Protein AF-A0A174B6P4-F1 (afdb_monomer_lite)

pLDDT: mean 84.73, std 11.69, range [38.69, 96.75]

Sequence (320 aa):
MFNLYSAAKAIVDFQKEYELLFSEYSSLNEDFAKQELENILTLVNVWRYVLDNQPKGCAIAYDSKQKYRKGTNYFCDTLSKAVTAVNGTLLKGNKHAYIIVDYNMEEDNTLENEYTRIVMTIRDVFKNSILPSSDRWYLETQSLELAYVPVFSGVLSPAVYSIPFYKLLDTEESRIAKPMYPCEIEPVLIEKMNATNSLKLWIESMKKLGEMKLYIQRYQQIVQTSIDEKCLCSMTAYTEMLIDQINTLWNDFILVEDLVSELIENANEQNSELLNVVKLFFNCYEELETVISTQNDPSELIQIIETVSIIMFLLLPSVS

Foldseek 3Di:
DDDLVVVLVVLVVVVVVCCVPPVVPDPDDPCPSVVVSVVSVVVNVVVVCCVVPPDPPDPVVVVVVVVVVVLLVVVVVLVVVLLVQQVFDWDDDPQATETEHEDDPPPPDDPLNSQLVSLVSSLVSLVQLQDPPGSVCSNQVDSYWYKYWYDYLNATAPWIWTDGVCLNHPDDSVCSVVDTDTDDDDPSVVCVNPVDVLSVLLSLLLVLLVVLLVLLVVLLVVLPDDDDPVCVVVLQVSLVVSLVSNVVSLVSNCVCLVVLVVLLVVDDPVLVVLSVLLNVVNPCSVVVNVCSNVSHRCVVVSVSSVSNSVSSSNCSSSSD

Secondary structure (DSSP, 8-state):
---HHHHHHHHHHHHHHHHHHHGGG--S-TTHHHHHHHHHHHHHHHHHHHHHSPPTT--HHHHHHHHHHHHHHHHHHHHHHHHHHTT-EEEE-SSEEEEEEE----TT--HHHHHHHHHHHHHHHTGGGTSTTSTTHHHHT-SPEEEEEEEETTEEPS--EEE-HHHHHTS-GGGTTTT--B-PPPHHHHHHHT-SHHHHHHHHHHHHHHHHHHHHHHHHHHHTSPPPGGGHHHHHHHHHHHHHHHHHHHHHHGGGHHHHHHHHHH--HHHHHHHHHHHHHTT-HHHHHHHHHTT---HHHHHHHHHHHHHHHHTGGG--

Structure (mmCIF, N/CA/C/O backbone):
data_AF-A0A174B6P4-F1
#
_entry.id   AF-A0A174B6P4-F1
#
loop_
_atom_site.group_PDB
_atom_site.id
_atom_site.type_symbol
_atom_site.label_atom_id
_atom_site.label_alt_id
_atom_site.label_comp_id
_atom_site.label_asym_id
_atom_site.label_entity_id
_atom_site.label_seq_id
_atom_site.pdbx_PDB_ins_code
_atom_site.Cartn_x
_atom_site.Cartn_y
_atom_site.Cartn_z
_atom_site.occupancy
_atom_site.B_iso_or_equiv
_atom_site.auth_seq_id
_atom_site.auth_comp_id
_atom_site.auth_asym_id
_atom_site.auth_atom_id
_atom_site.pdbx_PDB_model_num
ATOM 1 N N . MET A 1 1 ? 30.304 -1.463 -11.412 1.00 38.69 1 MET A N 1
ATOM 2 C CA . MET A 1 1 ? 31.022 -2.500 -12.187 1.00 38.69 1 MET A CA 1
ATOM 3 C C . MET A 1 1 ? 30.617 -3.828 -11.578 1.00 38.69 1 MET A C 1
ATOM 5 O O . MET A 1 1 ? 31.071 -4.120 -10.481 1.00 38.69 1 MET A O 1
ATOM 9 N N . PHE A 1 2 ? 29.690 -4.561 -12.199 1.00 45.22 2 PHE A N 1
ATOM 10 C CA . PHE A 1 2 ? 29.298 -5.867 -11.671 1.00 45.22 2 PHE A CA 1
ATOM 11 C C . PHE A 1 2 ? 30.418 -6.852 -11.959 1.00 45.22 2 PHE A C 1
ATOM 13 O O . PHE A 1 2 ? 30.766 -7.129 -13.105 1.00 45.22 2 PHE A O 1
ATOM 20 N N . ASN A 1 3 ? 31.053 -7.280 -10.882 1.00 59.53 3 ASN A N 1
ATOM 21 C CA . ASN A 1 3 ? 32.116 -8.249 -10.917 1.00 59.53 3 ASN A CA 1
ATOM 22 C C . ASN A 1 3 ? 31.451 -9.627 -10.997 1.00 59.53 3 ASN A C 1
ATOM 24 O O . ASN A 1 3 ? 30.725 -10.000 -10.079 1.00 59.53 3 ASN A O 1
ATOM 28 N N . LEU A 1 4 ? 31.682 -10.378 -12.077 1.00 58.41 4 LEU A N 1
ATOM 29 C CA . LEU A 1 4 ? 31.237 -11.775 -12.201 1.00 58.41 4 LEU A CA 1
ATOM 30 C C . LEU A 1 4 ? 31.657 -12.608 -10.977 1.00 58.41 4 LEU A C 1
ATOM 32 O O . LEU A 1 4 ? 30.939 -13.506 -10.558 1.00 58.41 4 LEU A O 1
ATOM 36 N N . TYR A 1 5 ? 32.767 -12.238 -10.337 1.00 55.19 5 TYR A N 1
ATOM 37 C CA . TYR A 1 5 ? 33.201 -12.798 -9.061 1.00 55.19 5 TYR A CA 1
ATOM 38 C C . TYR A 1 5 ? 32.250 -12.478 -7.893 1.00 55.19 5 TYR A C 1
ATOM 40 O O . TYR A 1 5 ? 31.993 -13.334 -7.055 1.00 55.19 5 TYR A O 1
ATOM 48 N N . SER A 1 6 ? 31.706 -11.260 -7.826 1.00 61.47 6 SER A N 1
ATOM 49 C CA . SER A 1 6 ? 30.712 -10.880 -6.814 1.00 61.47 6 SER A CA 1
ATOM 50 C C . SER A 1 6 ? 29.381 -11.597 -7.034 1.00 61.47 6 SER A C 1
ATOM 52 O O . SER A 1 6 ? 28.769 -12.014 -6.058 1.00 61.47 6 SER A O 1
ATOM 54 N N . ALA A 1 7 ? 28.966 -11.789 -8.290 1.00 61.22 7 ALA A N 1
ATOM 55 C CA . ALA A 1 7 ? 27.779 -12.578 -8.623 1.00 61.22 7 ALA A CA 1
ATOM 56 C C . ALA A 1 7 ? 27.968 -14.063 -8.270 1.00 61.22 7 ALA A C 1
ATOM 58 O O . ALA A 1 7 ? 27.107 -14.651 -7.626 1.00 61.22 7 ALA A O 1
ATOM 59 N N . ALA A 1 8 ? 29.130 -14.642 -8.595 1.00 64.69 8 ALA A N 1
ATOM 60 C CA . ALA A 1 8 ? 29.472 -16.009 -8.205 1.00 64.69 8 ALA A CA 1
ATOM 61 C C . ALA A 1 8 ? 29.477 -16.181 -6.678 1.00 64.69 8 ALA A C 1
ATOM 63 O O . ALA A 1 8 ? 28.949 -17.162 -6.166 1.00 64.69 8 ALA A O 1
ATOM 64 N N . LYS A 1 9 ? 30.015 -15.202 -5.937 1.00 71.69 9 LYS A N 1
ATOM 65 C CA . LYS A 1 9 ? 29.986 -15.217 -4.471 1.00 71.69 9 LYS A CA 1
ATOM 66 C C . LYS A 1 9 ? 28.553 -15.176 -3.927 1.00 71.69 9 LYS A C 1
ATOM 68 O O . LYS A 1 9 ? 28.220 -15.994 -3.081 1.00 71.69 9 LYS A O 1
ATOM 73 N N . ALA A 1 10 ? 27.717 -14.274 -4.439 1.00 74.81 10 ALA A N 1
ATOM 74 C CA . ALA A 1 10 ? 26.321 -14.160 -4.019 1.00 74.81 10 ALA A CA 1
ATOM 75 C C . ALA A 1 10 ? 25.522 -15.445 -4.293 1.00 74.81 10 ALA A C 1
ATOM 77 O O . ALA A 1 10 ? 24.716 -15.850 -3.465 1.00 74.81 10 ALA A O 1
ATOM 78 N N . ILE A 1 11 ? 25.787 -16.118 -5.417 1.00 78.44 11 ILE A N 1
ATOM 79 C CA . ILE A 1 11 ? 25.147 -17.398 -5.750 1.00 78.44 11 ILE A CA 1
ATOM 80 C C . ILE A 1 11 ? 25.601 -18.508 -4.801 1.00 78.44 11 ILE A C 1
ATOM 82 O O . ILE A 1 11 ? 24.768 -19.281 -4.343 1.00 78.44 11 ILE A O 1
ATOM 86 N N . VAL A 1 12 ? 26.886 -18.561 -4.443 1.00 76.94 12 VAL A N 1
ATOM 87 C CA . VAL A 1 12 ? 27.382 -19.516 -3.438 1.00 76.94 12 VAL A CA 1
ATOM 88 C C . VAL A 1 12 ? 26.745 -19.267 -2.070 1.00 76.94 12 VAL A C 1
ATOM 90 O O . VAL A 1 12 ? 26.400 -20.220 -1.374 1.00 76.94 12 VAL A O 1
ATOM 93 N N . ASP A 1 13 ? 26.591 -18.006 -1.671 1.00 80.19 13 ASP A N 1
ATOM 94 C CA . ASP A 1 13 ? 25.962 -17.654 -0.397 1.00 80.19 13 ASP A CA 1
ATOM 95 C C . ASP A 1 13 ? 24.467 -18.037 -0.402 1.00 80.19 13 ASP A C 1
ATOM 97 O O . ASP A 1 13 ? 24.002 -18.688 0.532 1.00 80.19 13 ASP A O 1
ATOM 101 N N . PHE A 1 14 ? 23.754 -17.774 -1.504 1.00 81.12 14 PHE A N 1
ATOM 102 C CA . PHE A 1 14 ? 22.373 -18.224 -1.707 1.00 81.12 14 PHE A CA 1
ATOM 103 C C . PHE A 1 14 ? 22.234 -19.753 -1.681 1.00 81.12 14 PHE A C 1
ATOM 105 O O . PHE A 1 14 ? 21.344 -20.274 -1.018 1.00 81.12 14 PHE A O 1
ATOM 112 N N . GLN A 1 15 ? 23.115 -20.490 -2.365 1.00 79.50 15 GLN A N 1
ATOM 113 C CA . GLN A 1 15 ? 23.090 -21.958 -2.383 1.00 79.50 15 GLN A CA 1
ATOM 114 C C . GLN A 1 15 ? 23.251 -22.546 -0.974 1.00 79.50 15 GLN A C 1
ATOM 116 O O . GLN A 1 15 ? 22.551 -23.493 -0.626 1.00 79.50 15 GLN A O 1
ATOM 121 N N . LYS A 1 16 ? 24.112 -21.952 -0.138 1.00 83.25 16 LYS A N 1
ATOM 122 C CA . LYS A 1 16 ? 24.283 -22.369 1.263 1.00 83.25 16 LYS A CA 1
ATOM 123 C C . LYS A 1 16 ? 23.045 -22.103 2.109 1.00 83.25 16 LYS A C 1
ATOM 125 O O . LYS A 1 16 ? 22.655 -22.962 2.893 1.00 83.25 16 LYS A O 1
ATOM 130 N N . GLU A 1 17 ? 22.439 -20.923 1.978 1.00 82.81 17 GLU A N 1
ATOM 131 C CA . GLU A 1 17 ? 21.192 -20.607 2.686 1.00 82.81 17 GLU A CA 1
ATOM 132 C C . GLU A 1 17 ? 20.052 -21.522 2.233 1.00 82.81 17 GLU A C 1
ATOM 134 O O . GLU A 1 17 ? 19.281 -22.007 3.059 1.00 82.81 17 GLU A O 1
ATOM 139 N N . TYR A 1 18 ? 19.987 -21.818 0.934 1.00 82.06 18 TYR A N 1
ATOM 140 C CA . TYR A 1 18 ? 19.005 -22.730 0.369 1.00 82.06 18 TYR A CA 1
ATOM 141 C C . TYR A 1 18 ? 19.152 -24.154 0.919 1.00 82.06 18 TYR A C 1
ATOM 143 O O . TYR A 1 18 ? 18.171 -24.737 1.373 1.00 82.06 18 TYR A O 1
ATOM 151 N N . GLU A 1 19 ? 20.369 -24.704 0.936 1.00 81.94 19 GLU A N 1
ATOM 152 C CA . GLU A 1 19 ? 20.633 -26.024 1.524 1.00 81.94 19 GLU A CA 1
ATOM 153 C C . GLU A 1 19 ? 20.304 -26.063 3.022 1.00 81.94 19 GLU A C 1
ATOM 155 O O . GLU A 1 19 ? 19.729 -27.041 3.501 1.00 81.94 19 GLU A O 1
ATOM 160 N N . LEU A 1 20 ? 20.621 -24.996 3.762 1.00 82.31 20 LEU A N 1
ATOM 161 C CA . LEU A 1 20 ? 20.352 -24.910 5.197 1.00 82.31 20 LEU A CA 1
ATOM 162 C C . LEU A 1 20 ? 18.850 -24.893 5.512 1.00 82.31 20 LEU A C 1
ATOM 164 O O . LEU A 1 20 ? 18.422 -25.522 6.476 1.00 82.31 20 LEU A O 1
ATOM 168 N N . LEU A 1 21 ? 18.066 -24.139 4.739 1.00 83.50 21 LEU A N 1
ATOM 169 C CA . LEU A 1 21 ? 16.673 -23.830 5.071 1.00 83.50 21 LEU A CA 1
ATOM 170 C C . LEU A 1 21 ? 15.653 -24.695 4.321 1.00 83.50 21 LEU A C 1
ATOM 172 O O . LEU A 1 21 ? 14.547 -24.894 4.819 1.00 83.50 21 LEU A O 1
ATOM 176 N N . PHE A 1 22 ? 15.997 -25.193 3.130 1.00 81.69 22 PHE A N 1
ATOM 177 C CA . PHE A 1 22 ? 15.026 -25.766 2.191 1.00 81.69 22 PHE A CA 1
ATOM 178 C C . PHE A 1 22 ? 15.438 -27.119 1.592 1.00 81.69 22 PHE A C 1
ATOM 180 O O . PHE A 1 22 ? 14.717 -27.636 0.738 1.00 81.69 22 PHE A O 1
ATOM 187 N N . SER A 1 23 ? 16.547 -27.727 2.031 1.00 77.56 23 SER A N 1
ATOM 188 C CA . SER A 1 23 ? 17.037 -29.003 1.474 1.00 77.56 23 SER A CA 1
ATOM 189 C C . SER A 1 23 ? 16.017 -30.143 1.553 1.00 77.56 23 SER A C 1
ATOM 191 O O . SER A 1 23 ? 15.857 -30.871 0.577 1.00 77.56 23 SER A O 1
ATOM 193 N N . GLU A 1 24 ? 15.268 -30.257 2.652 1.00 79.94 24 GLU A N 1
ATOM 194 C CA . GLU A 1 24 ? 14.231 -31.290 2.838 1.00 79.94 24 GLU A CA 1
ATOM 195 C C . GLU A 1 24 ? 13.026 -31.141 1.892 1.00 79.94 24 GLU A C 1
ATOM 197 O O . GLU A 1 24 ? 12.269 -32.089 1.691 1.00 79.94 24 GLU A O 1
ATOM 202 N N . TYR A 1 25 ? 12.855 -29.960 1.292 1.00 78.38 25 TYR A N 1
ATOM 203 C CA . TYR A 1 25 ? 11.739 -29.624 0.403 1.00 78.38 25 TYR A CA 1
ATOM 204 C C . TYR A 1 25 ? 12.172 -29.485 -1.061 1.00 78.38 25 TYR A C 1
ATOM 206 O O . TYR A 1 25 ? 11.355 -29.167 -1.928 1.00 78.38 25 TYR A O 1
ATOM 214 N N . SER A 1 26 ? 13.457 -29.694 -1.348 1.00 76.44 26 SER A N 1
ATOM 215 C CA . SER A 1 26 ? 14.019 -29.522 -2.681 1.00 76.44 26 SER A CA 1
ATOM 216 C C . SER A 1 26 ? 13.644 -30.690 -3.594 1.00 76.44 26 SER A C 1
ATOM 218 O O . SER A 1 26 ? 13.882 -31.853 -3.280 1.00 76.44 26 SER A O 1
ATOM 220 N N . SER A 1 27 ? 13.106 -30.375 -4.774 1.00 80.75 27 SER A N 1
ATOM 221 C CA . SER A 1 27 ? 12.937 -31.331 -5.876 1.00 80.75 27 SER A CA 1
ATOM 222 C C . SER A 1 27 ? 14.098 -31.285 -6.879 1.00 80.75 27 SER A C 1
ATOM 224 O O . SER A 1 27 ? 14.007 -31.881 -7.954 1.00 80.75 27 SER A O 1
ATOM 226 N N . LEU A 1 28 ? 15.142 -30.502 -6.590 1.00 78.69 28 LEU A N 1
ATOM 227 C CA . LEU A 1 28 ? 16.302 -30.340 -7.461 1.00 78.69 28 LEU A CA 1
ATOM 228 C C . LEU A 1 28 ? 17.267 -31.514 -7.281 1.00 78.69 28 LEU A C 1
ATOM 230 O O . LEU A 1 28 ? 17.387 -32.083 -6.200 1.00 78.69 28 LEU A O 1
ATOM 234 N N . ASN A 1 29 ? 17.967 -31.864 -8.359 1.00 80.25 29 ASN A N 1
ATOM 235 C CA . ASN A 1 29 ? 18.981 -32.914 -8.330 1.00 80.25 29 ASN A CA 1
ATOM 236 C C . ASN A 1 29 ? 20.147 -32.516 -7.402 1.00 80.25 29 ASN A C 1
ATOM 238 O O . ASN A 1 29 ? 20.535 -31.348 -7.381 1.00 80.25 29 ASN A O 1
ATOM 242 N N . GLU A 1 30 ? 20.748 -33.482 -6.701 1.00 76.88 30 GLU A N 1
ATOM 243 C CA . GLU A 1 30 ? 21.883 -33.279 -5.784 1.00 76.88 30 GLU A CA 1
ATOM 244 C C . GLU A 1 30 ? 23.076 -32.576 -6.460 1.00 76.88 30 GLU A C 1
ATOM 246 O O . GLU A 1 30 ? 23.821 -31.834 -5.821 1.00 76.88 30 GLU A O 1
ATOM 251 N N . ASP A 1 31 ? 23.244 -32.757 -7.773 1.00 82.38 31 ASP A N 1
ATOM 252 C CA . ASP A 1 31 ? 24.322 -32.127 -8.541 1.00 82.38 31 ASP A CA 1
ATOM 253 C C . ASP A 1 31 ? 23.962 -30.755 -9.136 1.00 82.38 31 ASP A C 1
ATOM 255 O O . ASP A 1 31 ? 24.827 -30.103 -9.722 1.00 82.38 31 ASP A O 1
ATOM 259 N N . PHE A 1 32 ? 22.724 -30.275 -8.976 1.00 78.12 32 PHE A N 1
ATOM 260 C CA . PHE A 1 32 ? 22.272 -29.004 -9.555 1.00 78.12 32 PHE A CA 1
ATOM 261 C C . PHE A 1 32 ? 23.123 -27.818 -9.079 1.00 78.12 32 PHE A C 1
ATOM 263 O O . PHE A 1 32 ? 23.578 -27.014 -9.890 1.00 78.12 32 PHE A O 1
ATOM 270 N N . ALA A 1 33 ? 23.414 -27.741 -7.775 1.00 75.31 33 ALA A N 1
ATOM 271 C CA . ALA A 1 33 ? 24.223 -26.659 -7.212 1.00 75.31 33 ALA A CA 1
ATOM 272 C C . ALA A 1 33 ? 25.654 -26.647 -7.780 1.00 75.31 33 ALA A C 1
ATOM 274 O O . ALA A 1 33 ? 26.193 -25.584 -8.103 1.00 75.31 33 ALA A O 1
ATOM 275 N N . LYS A 1 34 ? 26.249 -27.835 -7.965 1.00 79.81 34 LYS A N 1
ATOM 276 C CA . LYS A 1 34 ? 27.576 -27.989 -8.578 1.00 79.81 34 LYS A CA 1
ATOM 277 C C . LYS A 1 34 ? 27.558 -27.586 -10.049 1.00 79.81 34 LYS A C 1
ATOM 279 O O . LYS A 1 34 ? 28.468 -26.885 -10.478 1.00 79.81 34 LYS A O 1
ATOM 284 N N . GLN A 1 35 ? 26.526 -27.984 -10.794 1.00 80.56 35 GLN A N 1
ATOM 285 C CA . GLN A 1 35 ? 26.364 -27.631 -12.206 1.00 80.56 35 GLN A CA 1
ATOM 286 C C . GLN A 1 35 ? 26.182 -26.124 -12.400 1.00 80.56 35 GLN A C 1
ATOM 288 O O . GLN A 1 35 ? 26.835 -25.543 -13.261 1.00 80.56 35 GLN A O 1
ATOM 293 N N . GLU A 1 36 ? 25.364 -25.464 -11.577 1.00 76.00 36 GLU A N 1
ATOM 294 C CA . GLU A 1 36 ? 25.209 -24.004 -11.610 1.00 76.00 36 GLU A CA 1
ATOM 295 C C . GLU A 1 36 ? 26.534 -23.289 -11.328 1.00 76.00 36 GLU A C 1
ATOM 297 O O . GLU A 1 36 ? 26.943 -22.393 -12.073 1.00 76.00 36 GLU A O 1
ATOM 302 N N . LEU A 1 37 ? 27.262 -23.732 -10.298 1.00 75.75 37 LEU A N 1
ATOM 303 C CA . LEU A 1 37 ? 28.567 -23.169 -9.967 1.00 75.75 37 LEU A CA 1
ATOM 304 C C . LEU A 1 37 ? 29.578 -23.376 -11.106 1.00 75.75 37 LEU A C 1
ATOM 306 O O . LEU A 1 37 ? 30.298 -22.444 -11.469 1.00 75.75 37 LEU A O 1
ATOM 310 N N . GLU A 1 38 ? 29.621 -24.570 -11.699 1.00 77.88 38 GLU A N 1
ATOM 311 C CA . GLU A 1 38 ? 30.484 -24.896 -12.837 1.00 77.88 38 GLU A CA 1
ATOM 312 C C . GLU A 1 38 ? 30.128 -24.071 -14.081 1.00 77.88 38 GLU A C 1
ATOM 314 O O . GLU A 1 38 ? 31.025 -23.549 -14.748 1.00 77.88 38 GLU A O 1
ATOM 319 N N . ASN A 1 39 ? 28.840 -23.869 -14.362 1.00 73.94 39 ASN A N 1
ATOM 320 C CA . ASN A 1 39 ? 28.362 -23.039 -15.467 1.00 73.94 39 ASN A CA 1
ATOM 321 C C . ASN A 1 39 ? 28.781 -21.574 -15.292 1.00 73.94 39 ASN A C 1
ATOM 323 O O . ASN A 1 39 ? 29.286 -20.955 -16.232 1.00 73.94 39 ASN A O 1
ATOM 327 N N . ILE A 1 40 ? 28.643 -21.021 -14.084 1.00 72.44 40 ILE A N 1
ATOM 328 C CA . ILE A 1 40 ? 29.062 -19.648 -13.774 1.00 72.44 40 ILE A CA 1
ATOM 329 C C . ILE A 1 40 ? 30.578 -19.509 -13.877 1.00 72.44 40 ILE A C 1
ATOM 331 O O . ILE A 1 40 ? 31.065 -18.560 -14.490 1.00 72.44 40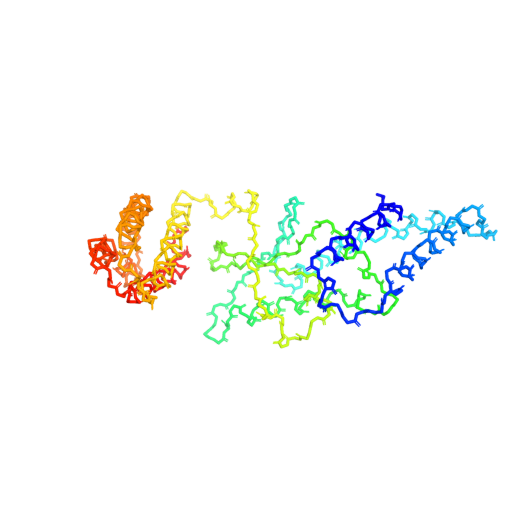 ILE A O 1
ATOM 335 N N . LEU A 1 41 ? 31.342 -20.454 -13.323 1.00 70.94 41 LEU A N 1
ATOM 336 C CA . LEU A 1 41 ? 32.801 -20.472 -13.439 1.00 70.94 41 LEU A CA 1
ATOM 337 C C . LEU A 1 41 ? 33.248 -20.584 -14.900 1.00 70.94 41 LEU A C 1
ATOM 339 O O . LEU A 1 41 ? 34.174 -19.889 -15.320 1.00 70.94 41 LEU A O 1
ATOM 343 N N . THR A 1 42 ? 32.564 -21.405 -15.693 1.00 73.56 42 THR A N 1
ATOM 344 C CA . THR A 1 42 ? 32.794 -21.536 -17.133 1.00 73.56 42 THR A CA 1
ATOM 345 C C . THR A 1 42 ? 32.517 -20.218 -17.843 1.00 73.56 42 THR A C 1
ATOM 347 O O . THR A 1 42 ? 33.363 -19.754 -18.604 1.00 73.56 42 THR A O 1
ATOM 350 N N . LEU A 1 43 ? 31.403 -19.549 -17.537 1.00 68.75 43 LEU A N 1
ATOM 351 C CA . LEU A 1 43 ? 31.096 -18.213 -18.051 1.00 68.75 43 LEU A CA 1
ATOM 352 C C . LEU A 1 43 ? 32.174 -17.195 -17.662 1.00 68.75 43 LEU A C 1
ATOM 354 O O . LEU A 1 43 ? 32.646 -16.464 -18.529 1.00 68.75 43 LEU A O 1
ATOM 358 N N . VAL A 1 44 ? 32.616 -17.166 -16.401 1.00 68.69 44 VAL A N 1
ATOM 359 C CA . VAL A 1 44 ? 33.696 -16.278 -15.931 1.00 68.69 44 VAL A CA 1
ATOM 360 C C . VAL A 1 44 ? 34.989 -16.536 -16.706 1.00 68.69 44 VAL A C 1
ATOM 362 O O . VAL A 1 44 ? 35.639 -15.589 -17.151 1.00 68.69 44 VAL A O 1
ATOM 365 N N . ASN A 1 45 ? 35.353 -17.803 -16.902 1.00 69.00 45 ASN A N 1
ATOM 366 C CA . ASN A 1 45 ? 36.561 -18.200 -17.620 1.00 69.00 45 ASN A CA 1
ATOM 367 C C . ASN A 1 45 ? 36.481 -17.866 -19.112 1.00 69.00 45 ASN A C 1
ATOM 369 O O . ASN A 1 45 ? 37.444 -17.335 -19.663 1.00 69.00 45 ASN A O 1
ATOM 373 N N . VAL A 1 46 ? 35.336 -18.105 -19.756 1.00 68.56 46 VAL A N 1
ATOM 374 C CA . VAL A 1 46 ? 35.083 -17.724 -21.153 1.00 68.56 46 VAL A CA 1
ATOM 375 C C . VAL A 1 46 ? 35.169 -16.208 -21.309 1.00 68.56 46 VAL A C 1
ATOM 377 O O . VAL A 1 46 ? 35.880 -15.723 -22.187 1.00 68.56 46 VAL A O 1
ATOM 380 N N . TRP A 1 47 ? 34.521 -15.442 -20.429 1.00 65.69 47 TRP A N 1
ATOM 381 C CA . TRP A 1 47 ? 34.589 -13.981 -20.447 1.00 65.69 47 TRP A CA 1
ATOM 382 C C . TRP A 1 47 ? 36.012 -13.469 -20.243 1.00 65.69 47 TRP A C 1
ATOM 384 O O . TRP A 1 47 ? 36.458 -12.598 -20.987 1.00 65.69 47 TRP A O 1
ATOM 394 N N . ARG A 1 48 ? 36.756 -14.030 -19.285 1.00 63.56 48 ARG A N 1
ATOM 395 C CA . ARG A 1 48 ? 38.162 -13.681 -19.057 1.00 63.56 48 ARG A CA 1
ATOM 396 C C . ARG A 1 48 ? 39.022 -13.995 -20.278 1.00 63.56 48 ARG A C 1
ATOM 398 O O . ARG A 1 48 ? 39.774 -13.136 -20.719 1.00 63.56 48 ARG A O 1
ATOM 405 N N . TYR A 1 49 ? 38.850 -15.173 -20.875 1.00 63.28 49 TYR A N 1
ATOM 406 C CA . TYR A 1 49 ? 39.571 -15.569 -22.080 1.00 63.28 49 TYR A CA 1
ATOM 407 C C . TYR A 1 49 ? 39.294 -14.629 -23.259 1.00 63.28 49 TYR A C 1
ATOM 409 O O . TYR A 1 49 ? 40.233 -14.227 -23.940 1.00 63.28 49 TYR A O 1
ATOM 417 N N . VAL A 1 50 ? 38.035 -14.232 -23.473 1.00 63.47 50 VAL A N 1
ATOM 418 C CA . VAL A 1 50 ? 37.632 -13.273 -24.519 1.00 63.47 50 VAL A CA 1
ATOM 419 C C . VAL A 1 50 ? 38.202 -11.873 -24.261 1.00 63.47 50 VAL A C 1
ATOM 421 O O . VAL A 1 50 ? 38.575 -11.176 -25.207 1.00 63.47 50 VAL A O 1
ATOM 424 N N . LEU A 1 51 ? 38.291 -11.448 -22.997 1.00 61.59 51 LEU A N 1
ATOM 425 C CA . LEU A 1 51 ? 38.881 -10.161 -22.621 1.00 61.59 51 LEU A CA 1
ATOM 426 C C . LEU A 1 51 ? 40.407 -10.142 -22.781 1.00 61.59 51 LEU A C 1
ATOM 428 O O . LEU A 1 51 ? 40.938 -9.128 -23.237 1.00 61.59 51 LEU A O 1
ATOM 432 N N . ASP A 1 52 ? 41.079 -11.245 -22.440 1.00 63.66 52 ASP A N 1
ATOM 433 C CA . ASP A 1 52 ? 42.534 -11.410 -22.549 1.00 63.66 52 ASP A CA 1
ATOM 434 C C . ASP A 1 52 ? 42.973 -11.667 -24.006 1.00 63.66 52 ASP A C 1
ATOM 436 O O . ASP A 1 52 ? 44.056 -11.251 -24.416 1.00 63.66 52 ASP A O 1
ATOM 440 N N . ASN A 1 53 ? 42.117 -12.300 -24.818 1.00 63.88 53 ASN A N 1
ATOM 441 C CA . ASN A 1 53 ? 42.379 -12.669 -26.214 1.00 63.88 53 ASN A CA 1
ATOM 442 C C . ASN A 1 53 ? 41.365 -12.017 -27.159 1.00 63.88 53 ASN A C 1
ATOM 444 O O . ASN A 1 53 ? 40.641 -12.698 -27.889 1.00 63.88 53 ASN A O 1
ATOM 448 N N . GLN A 1 54 ? 41.305 -10.685 -27.145 1.00 59.88 54 GLN A N 1
ATOM 449 C CA . GLN A 1 54 ? 40.359 -9.949 -27.984 1.00 59.88 54 GLN A CA 1
ATOM 450 C C . GLN A 1 54 ? 40.560 -10.302 -29.473 1.00 59.88 54 GLN A C 1
ATOM 452 O O . GLN A 1 54 ? 41.665 -10.109 -29.996 1.00 59.88 54 GLN A O 1
ATOM 457 N N . PRO A 1 55 ? 39.532 -10.799 -30.191 1.00 60.41 55 PRO A N 1
ATOM 458 C CA . PRO A 1 55 ? 39.601 -11.015 -31.630 1.00 60.41 55 PRO A CA 1
ATOM 459 C C . PRO A 1 55 ? 40.046 -9.738 -32.351 1.00 60.41 55 PRO A C 1
ATOM 461 O O . PRO A 1 55 ? 39.491 -8.651 -32.161 1.00 60.41 55 PRO A O 1
ATOM 464 N N . LYS A 1 56 ? 41.085 -9.875 -33.181 1.00 55.75 56 LYS A N 1
ATOM 465 C CA . LYS A 1 56 ? 41.714 -8.760 -33.899 1.00 55.75 56 LYS A CA 1
ATOM 466 C C . LYS A 1 56 ? 40.669 -7.997 -34.721 1.00 55.75 56 LYS A C 1
ATOM 468 O O . LYS A 1 56 ? 39.989 -8.586 -35.553 1.00 55.75 56 LYS A O 1
ATOM 473 N N . GLY A 1 57 ? 40.577 -6.685 -34.502 1.00 58.66 57 GLY A N 1
ATOM 474 C CA . GLY A 1 57 ? 39.644 -5.791 -35.202 1.00 58.66 57 GLY A CA 1
ATOM 475 C C . GLY A 1 57 ? 38.367 -5.443 -34.428 1.00 58.66 57 GLY A C 1
ATOM 476 O O . GLY A 1 57 ? 37.662 -4.530 -34.840 1.00 58.66 57 GLY A O 1
ATOM 477 N N . CYS A 1 58 ? 38.093 -6.091 -33.291 1.00 55.28 58 CYS A N 1
ATOM 478 C CA . CYS A 1 58 ? 37.003 -5.716 -32.390 1.00 55.28 58 CYS A CA 1
ATOM 479 C C . CYS A 1 58 ? 37.584 -5.209 -31.069 1.00 55.28 58 CYS A C 1
ATOM 481 O O . CYS A 1 58 ? 38.097 -5.986 -30.265 1.00 55.28 58 CYS A O 1
ATOM 483 N N . ALA A 1 59 ? 37.483 -3.905 -30.811 1.00 58.41 59 ALA A N 1
ATOM 484 C CA . ALA A 1 59 ? 37.762 -3.356 -29.490 1.00 58.41 59 ALA A CA 1
ATOM 485 C C . ALA A 1 59 ? 36.587 -3.702 -28.560 1.00 58.41 59 ALA A C 1
ATOM 487 O O . ALA A 1 59 ? 35.776 -2.843 -28.222 1.00 58.41 59 ALA A O 1
ATOM 488 N N . ILE A 1 60 ? 36.487 -4.971 -28.147 1.00 54.72 60 ILE A N 1
ATOM 489 C CA . ILE A 1 60 ? 35.395 -5.505 -27.311 1.00 54.72 60 ILE A CA 1
ATOM 490 C C . ILE A 1 60 ? 35.175 -4.632 -26.072 1.00 54.72 60 ILE A C 1
ATOM 492 O O . ILE A 1 60 ? 34.038 -4.394 -25.670 1.00 54.72 60 ILE A O 1
ATOM 496 N N . ALA A 1 61 ? 36.251 -4.085 -25.502 1.00 57.44 61 ALA A N 1
ATOM 497 C CA . ALA A 1 61 ? 36.181 -3.181 -24.361 1.00 57.44 61 ALA A CA 1
ATOM 498 C C . ALA A 1 61 ? 35.525 -1.826 -24.692 1.00 57.44 61 ALA A C 1
ATOM 500 O O . ALA A 1 61 ? 34.833 -1.271 -23.841 1.00 57.44 61 ALA A O 1
ATOM 501 N N . TYR A 1 62 ? 35.725 -1.280 -25.896 1.00 56.81 62 TYR A N 1
ATOM 502 C CA . TYR A 1 62 ? 35.091 -0.031 -26.329 1.00 56.81 62 TYR A CA 1
ATOM 503 C C . TYR A 1 62 ? 33.620 -0.257 -26.667 1.00 56.81 62 TYR A C 1
ATOM 505 O O . TYR A 1 62 ? 32.773 0.456 -26.138 1.00 56.81 62 TYR A O 1
ATOM 513 N N . ASP A 1 63 ? 33.302 -1.291 -27.448 1.00 55.72 63 ASP A N 1
ATOM 514 C CA . ASP A 1 63 ? 31.923 -1.592 -27.841 1.00 55.72 63 ASP A CA 1
ATOM 515 C C . ASP A 1 63 ? 31.066 -1.994 -26.643 1.00 55.72 63 ASP A C 1
ATOM 517 O O . ASP A 1 63 ? 29.938 -1.527 -26.510 1.00 55.72 63 ASP A O 1
ATOM 521 N N . SER A 1 64 ? 31.614 -2.769 -25.705 1.00 58.41 64 SER A N 1
ATOM 522 C CA . SER A 1 64 ? 30.925 -3.101 -24.452 1.00 58.41 64 SER A CA 1
ATOM 523 C C . SER A 1 64 ? 30.751 -1.875 -23.555 1.00 58.41 64 SER A C 1
ATOM 525 O O . SER A 1 64 ? 29.681 -1.696 -22.983 1.00 58.41 64 SER A O 1
ATOM 527 N N . LYS A 1 65 ? 31.743 -0.971 -23.468 1.00 59.66 65 LYS A N 1
ATOM 528 C CA . LYS A 1 65 ? 31.592 0.313 -22.751 1.00 59.66 65 LYS A CA 1
ATOM 529 C C . LYS A 1 65 ? 30.568 1.226 -23.420 1.00 59.66 65 LYS A C 1
ATOM 531 O O . LYS A 1 65 ? 29.832 1.921 -22.723 1.00 59.66 65 LYS A O 1
ATOM 536 N N . GLN A 1 66 ? 30.513 1.247 -24.749 1.00 61.34 66 GLN A N 1
ATOM 537 C CA . GLN A 1 66 ? 29.572 2.068 -25.499 1.00 61.34 66 GLN A CA 1
ATOM 538 C C . GLN A 1 66 ? 28.153 1.505 -25.388 1.00 61.34 66 GLN A C 1
ATOM 540 O O . GLN A 1 66 ? 27.230 2.272 -25.141 1.00 61.34 66 GLN A O 1
ATOM 545 N N . LYS A 1 67 ? 27.983 0.179 -25.478 1.00 62.19 67 LYS A N 1
ATOM 546 C CA . LYS A 1 67 ? 26.726 -0.519 -25.177 1.00 62.19 67 LYS A CA 1
ATOM 547 C C . LYS A 1 67 ? 26.309 -0.301 -23.725 1.00 62.19 67 LYS A C 1
ATOM 549 O O . LYS A 1 67 ? 25.158 0.020 -23.480 1.00 62.19 67 LYS A O 1
ATOM 554 N N . TYR A 1 68 ? 27.224 -0.385 -22.761 1.00 58.47 68 TYR A N 1
ATOM 555 C CA . TYR A 1 68 ? 26.936 -0.087 -21.355 1.00 58.47 68 TYR A CA 1
ATOM 556 C C . TYR A 1 68 ? 26.447 1.354 -21.164 1.00 58.47 68 TYR A C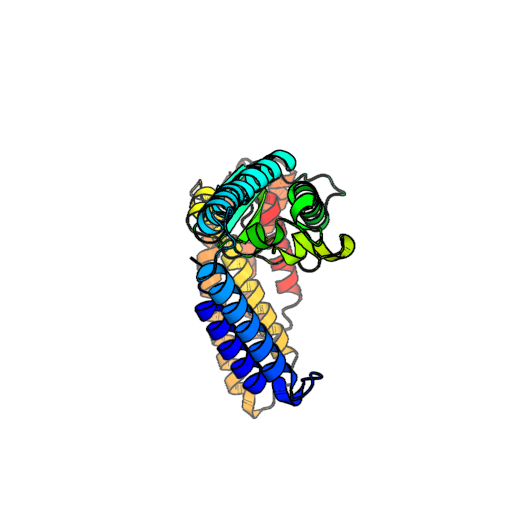 1
ATOM 558 O O . TYR A 1 68 ? 25.384 1.559 -20.594 1.00 58.47 68 TYR A O 1
ATOM 566 N N . ARG A 1 69 ? 27.160 2.352 -21.710 1.00 59.69 69 ARG A N 1
ATOM 567 C CA . ARG A 1 69 ? 26.733 3.764 -21.666 1.00 59.69 69 ARG A CA 1
ATOM 568 C C . ARG A 1 69 ? 25.380 3.980 -22.349 1.00 59.69 69 ARG A C 1
ATOM 570 O O . ARG A 1 69 ? 24.534 4.677 -21.803 1.00 59.69 69 ARG A O 1
ATOM 577 N N . LYS A 1 70 ? 25.165 3.360 -23.514 1.00 65.56 70 LYS A N 1
ATOM 578 C CA . LYS A 1 70 ? 23.873 3.370 -24.219 1.00 65.56 70 LYS A CA 1
ATOM 579 C C . LYS A 1 70 ? 22.768 2.732 -23.378 1.00 65.56 70 LYS A C 1
ATOM 581 O O . LYS A 1 70 ? 21.657 3.232 -23.398 1.00 65.56 70 LYS A O 1
ATOM 586 N N . GLY A 1 71 ? 23.079 1.699 -22.604 1.00 62.91 71 GLY A N 1
ATOM 587 C CA . GLY A 1 71 ? 22.137 1.008 -21.735 1.00 62.91 71 GLY A CA 1
ATOM 588 C C . GLY A 1 71 ? 21.814 1.707 -20.413 1.00 62.91 71 GLY A C 1
ATOM 589 O O . GLY A 1 71 ? 20.675 1.675 -19.960 1.00 62.91 71 GLY A O 1
ATOM 590 N N . THR A 1 72 ? 22.779 2.406 -19.805 1.00 62.38 72 THR A N 1
ATOM 591 C CA . THR A 1 72 ? 22.497 3.294 -18.663 1.00 62.38 72 THR A CA 1
ATOM 592 C C . THR A 1 72 ? 21.552 4.419 -19.082 1.00 62.38 72 THR A C 1
ATOM 594 O O . THR A 1 72 ? 20.600 4.727 -18.367 1.00 62.38 72 THR A O 1
ATOM 597 N N . ASN A 1 73 ? 21.772 4.988 -20.271 1.00 75.69 73 ASN A N 1
ATOM 598 C CA . ASN A 1 73 ? 20.838 5.948 -20.849 1.00 75.69 73 ASN A CA 1
ATOM 599 C C . ASN A 1 73 ? 19.515 5.273 -21.218 1.00 75.69 73 ASN A C 1
ATOM 601 O O . ASN A 1 73 ? 18.471 5.831 -20.922 1.00 75.69 73 ASN A O 1
ATOM 605 N N . TYR A 1 74 ? 19.539 4.046 -21.751 1.00 79.31 74 TYR A N 1
ATOM 606 C CA . TYR A 1 74 ? 18.333 3.302 -22.115 1.00 79.31 74 TYR A CA 1
ATOM 607 C C . TYR A 1 74 ? 17.340 3.204 -20.959 1.00 79.31 74 TYR A C 1
ATOM 609 O O . TYR A 1 74 ? 16.176 3.528 -21.168 1.00 79.31 74 TYR A O 1
ATOM 617 N N . PHE A 1 75 ? 17.761 2.819 -19.748 1.00 84.38 75 PHE A N 1
ATOM 618 C CA . PHE A 1 75 ? 16.827 2.740 -18.620 1.00 84.38 75 PHE A CA 1
ATOM 619 C C . PHE A 1 75 ? 16.217 4.103 -18.289 1.00 84.38 75 PHE A C 1
ATOM 621 O O . PHE A 1 75 ? 14.999 4.222 -18.227 1.00 84.38 75 PHE A O 1
ATOM 628 N N . CYS A 1 76 ? 17.038 5.144 -18.129 1.00 85.94 76 CYS A N 1
ATOM 629 C CA . CYS A 1 76 ? 16.547 6.486 -17.814 1.00 85.94 76 CYS A CA 1
ATOM 630 C C . CYS A 1 76 ? 15.641 7.057 -18.918 1.00 85.94 76 CYS A C 1
ATOM 632 O O . CYS A 1 76 ? 14.600 7.641 -18.613 1.00 85.94 76 CYS A O 1
ATOM 634 N N . ASP A 1 77 ? 16.009 6.871 -20.184 1.00 87.81 77 ASP A N 1
ATOM 635 C CA . ASP A 1 77 ? 15.254 7.330 -21.350 1.00 87.81 77 ASP A CA 1
ATOM 636 C C . ASP A 1 77 ? 13.924 6.579 -21.468 1.00 87.81 77 ASP A C 1
ATOM 638 O O . ASP A 1 77 ? 12.883 7.178 -21.736 1.00 87.81 77 ASP A O 1
ATOM 642 N N . THR A 1 78 ? 13.942 5.264 -21.248 1.00 89.25 78 THR A N 1
ATOM 643 C CA . THR A 1 78 ? 12.753 4.405 -21.329 1.00 89.25 78 THR A CA 1
ATOM 644 C C . THR A 1 78 ? 11.829 4.639 -20.142 1.00 89.25 78 THR A C 1
ATOM 646 O O . THR A 1 78 ? 10.626 4.761 -20.337 1.00 89.25 78 THR A O 1
ATOM 649 N N . LEU A 1 79 ? 12.374 4.830 -18.937 1.00 91.50 79 LEU A N 1
ATOM 650 C CA . LEU A 1 79 ? 11.616 5.240 -17.756 1.00 91.50 79 LEU A CA 1
ATOM 651 C C . LEU A 1 79 ? 10.942 6.598 -17.975 1.00 91.50 79 LEU A C 1
ATOM 653 O O . LEU A 1 79 ? 9.766 6.752 -17.671 1.00 91.50 79 LEU A O 1
ATOM 657 N N . SER A 1 80 ? 11.656 7.567 -18.554 1.00 92.00 80 SER A N 1
ATOM 658 C CA . SER A 1 80 ? 11.086 8.886 -18.858 1.00 92.00 80 SER A CA 1
ATOM 659 C C . SER A 1 80 ? 9.936 8.774 -19.865 1.00 92.00 80 SER A C 1
ATOM 661 O O . SER A 1 80 ? 8.876 9.353 -19.648 1.00 92.00 80 SER A O 1
ATOM 663 N N . LYS A 1 81 ? 10.100 7.963 -20.921 1.00 93.94 81 LYS A N 1
ATOM 664 C CA . LYS A 1 81 ? 9.023 7.656 -21.879 1.00 93.94 81 LYS A CA 1
ATOM 665 C C . LYS A 1 81 ? 7.841 6.951 -21.220 1.00 93.94 81 LYS A C 1
ATOM 667 O O . LYS A 1 81 ? 6.706 7.263 -21.556 1.00 93.94 81 LYS A O 1
ATOM 672 N N . ALA A 1 82 ? 8.098 6.023 -20.301 1.00 94.06 82 ALA A N 1
ATOM 673 C CA . ALA A 1 82 ? 7.058 5.289 -19.592 1.00 94.06 82 ALA A CA 1
ATOM 674 C C . ALA A 1 82 ? 6.222 6.225 -18.712 1.00 94.06 82 ALA A C 1
ATOM 676 O O . ALA A 1 82 ? 5.000 6.175 -18.768 1.00 94.06 82 ALA A O 1
ATOM 677 N N . VAL A 1 83 ? 6.875 7.139 -17.987 1.00 94.75 83 VAL A N 1
ATOM 678 C CA . VAL A 1 83 ? 6.211 8.177 -17.181 1.00 94.75 83 VAL A CA 1
ATOM 679 C C . VAL A 1 83 ? 5.350 9.085 -18.062 1.00 94.75 83 VAL A C 1
ATOM 681 O O . VAL A 1 83 ? 4.203 9.356 -17.721 1.00 94.75 83 VAL A O 1
ATOM 684 N N . THR A 1 84 ? 5.858 9.507 -19.225 1.00 94.94 84 THR A N 1
ATOM 685 C CA . THR A 1 84 ? 5.059 10.279 -20.190 1.00 94.94 84 THR A CA 1
ATOM 686 C C . THR A 1 84 ? 3.873 9.476 -20.727 1.00 94.94 84 THR A C 1
ATOM 688 O O . THR A 1 84 ? 2.790 10.029 -20.864 1.00 94.94 84 THR A O 1
ATOM 691 N N . ALA A 1 85 ? 4.045 8.181 -21.008 1.00 95.06 85 ALA A N 1
ATOM 692 C CA . ALA A 1 85 ? 2.984 7.329 -21.549 1.00 95.06 85 ALA A CA 1
ATOM 693 C C . ALA A 1 85 ? 1.815 7.131 -20.573 1.00 95.06 85 ALA A C 1
ATOM 695 O O . ALA A 1 85 ? 0.673 7.011 -21.007 1.00 95.06 85 ALA A O 1
ATOM 696 N N . VAL A 1 86 ? 2.084 7.134 -19.265 1.00 94.75 86 VAL A N 1
ATOM 697 C CA . VAL A 1 86 ? 1.040 7.071 -18.228 1.00 94.75 86 VAL A CA 1
ATOM 698 C C . VAL A 1 86 ? 0.505 8.447 -17.822 1.00 94.75 86 VAL A C 1
ATOM 700 O O . VAL A 1 86 ? -0.280 8.520 -16.885 1.00 94.75 86 VAL A O 1
ATOM 703 N N . ASN A 1 87 ? 0.910 9.529 -18.502 1.00 93.81 87 ASN A N 1
ATOM 704 C CA . ASN A 1 87 ? 0.613 10.917 -18.119 1.00 93.81 87 ASN A CA 1
ATOM 705 C C . ASN A 1 87 ? 0.992 11.233 -16.660 1.00 93.81 87 ASN A C 1
ATOM 707 O O . ASN A 1 87 ? 0.301 11.979 -15.972 1.00 93.81 87 ASN A O 1
ATOM 711 N N . GLY A 1 88 ? 2.088 10.643 -16.182 1.00 93.56 88 GLY A N 1
ATOM 712 C CA . GLY A 1 88 ? 2.537 10.777 -14.804 1.00 93.56 88 GLY A CA 1
ATOM 713 C C . GLY A 1 88 ? 3.668 11.782 -14.613 1.00 93.56 88 GLY A C 1
ATOM 714 O O . GLY A 1 88 ? 4.214 12.362 -15.554 1.00 93.56 88 GLY A O 1
ATOM 715 N N . THR A 1 89 ? 4.087 11.919 -13.358 1.00 95.31 89 THR A N 1
ATOM 716 C CA . THR A 1 89 ? 5.316 12.611 -12.963 1.00 95.31 89 THR A CA 1
ATOM 717 C C . THR A 1 89 ? 6.283 11.644 -12.283 1.00 95.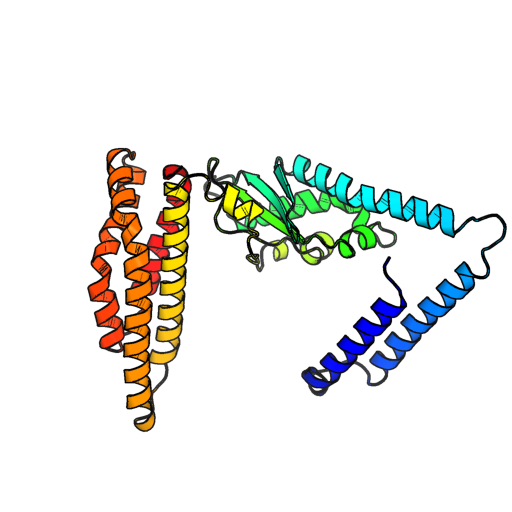31 89 THR A C 1
ATOM 719 O O . THR A 1 89 ? 5.879 10.671 -11.648 1.00 95.31 89 THR A O 1
ATOM 722 N N . LEU A 1 90 ? 7.586 11.885 -12.450 1.00 95.12 90 LEU A N 1
ATOM 723 C CA . LEU A 1 90 ? 8.635 11.042 -11.878 1.00 95.12 90 LEU A CA 1
ATOM 724 C C . LEU A 1 90 ? 9.262 11.723 -10.667 1.00 95.12 90 LEU A C 1
ATOM 726 O O . LEU A 1 90 ? 9.790 12.831 -10.780 1.00 95.12 90 LEU A O 1
ATOM 730 N N . LEU A 1 91 ? 9.297 11.020 -9.541 1.00 94.38 91 LEU A N 1
ATOM 731 C CA . LEU A 1 91 ? 10.102 11.385 -8.383 1.00 94.38 91 LEU A CA 1
ATOM 732 C C . LEU A 1 91 ? 11.118 10.275 -8.111 1.00 94.38 91 LEU A C 1
ATOM 734 O O . LEU A 1 91 ? 10.753 9.119 -7.926 1.00 94.38 91 LEU A O 1
ATOM 738 N N . LYS A 1 92 ? 12.406 10.619 -8.099 1.00 92.44 92 LYS A N 1
ATOM 739 C CA . LYS A 1 92 ? 13.482 9.664 -7.810 1.00 92.44 92 LYS A CA 1
ATOM 740 C C . LYS A 1 92 ? 13.911 9.800 -6.354 1.00 92.44 92 LYS A C 1
ATOM 742 O O . LYS A 1 92 ? 14.326 10.883 -5.949 1.00 92.44 92 LYS A O 1
ATOM 747 N N . GLY A 1 93 ? 13.816 8.709 -5.606 1.00 90.44 93 GLY A N 1
ATOM 748 C CA . GLY A 1 93 ? 14.478 8.538 -4.320 1.00 90.44 93 GLY A CA 1
ATOM 749 C C . GLY A 1 93 ? 15.806 7.796 -4.459 1.00 90.44 93 GLY A C 1
ATOM 750 O O . GLY A 1 93 ? 16.373 7.698 -5.552 1.00 90.44 93 GLY A O 1
ATOM 751 N N . ASN A 1 94 ? 16.309 7.279 -3.340 1.00 90.25 94 ASN A N 1
ATOM 752 C CA . ASN A 1 94 ? 17.545 6.501 -3.305 1.00 90.25 94 ASN A CA 1
ATOM 753 C C . ASN A 1 94 ? 17.298 5.056 -3.751 1.00 90.25 94 ASN A C 1
ATOM 755 O O . ASN A 1 94 ? 18.126 4.480 -4.456 1.00 90.25 94 ASN A O 1
ATOM 759 N N . LYS A 1 95 ? 16.162 4.486 -3.336 1.00 91.00 95 LYS A N 1
ATOM 760 C CA . LYS A 1 95 ? 15.746 3.116 -3.637 1.00 91.00 95 LYS A CA 1
ATOM 761 C C . LYS A 1 95 ? 14.640 3.058 -4.685 1.00 91.00 95 LYS A C 1
ATOM 763 O O . LYS A 1 95 ? 14.674 2.161 -5.522 1.00 91.00 95 LYS A O 1
ATOM 768 N N . HIS A 1 96 ? 13.693 3.995 -4.679 1.00 94.00 96 HIS A N 1
ATOM 769 C CA . HIS A 1 96 ? 12.534 3.915 -5.567 1.00 94.00 96 HIS A CA 1
ATOM 770 C C . HIS A 1 96 ? 12.516 5.006 -6.643 1.00 94.00 96 HIS A C 1
ATOM 772 O O . HIS A 1 96 ? 12.923 6.151 -6.438 1.00 94.00 96 HIS A O 1
ATOM 778 N N . ALA A 1 97 ? 11.985 4.649 -7.807 1.00 94.88 97 ALA A N 1
ATOM 779 C CA . ALA A 1 97 ? 11.502 5.575 -8.815 1.00 94.88 97 ALA A CA 1
ATOM 780 C C . ALA A 1 97 ? 9.969 5.609 -8.743 1.00 94.88 97 ALA A C 1
ATOM 782 O O . ALA A 1 97 ? 9.292 4.710 -9.246 1.00 94.88 97 ALA A O 1
ATOM 783 N N . TYR A 1 98 ? 9.436 6.648 -8.101 1.00 96.38 98 TYR A N 1
ATOM 784 C CA . TYR A 1 98 ? 8.004 6.851 -7.926 1.00 96.38 98 TYR A CA 1
ATOM 785 C C . TYR A 1 98 ? 7.393 7.450 -9.191 1.00 96.38 98 TYR A C 1
ATOM 787 O O . TYR A 1 98 ? 7.752 8.550 -9.620 1.00 96.38 98 TYR A O 1
ATOM 795 N N . ILE A 1 99 ? 6.458 6.714 -9.770 1.00 96.62 99 ILE A N 1
ATOM 796 C CA . ILE A 1 99 ? 5.629 7.093 -10.903 1.00 96.62 99 ILE A CA 1
ATOM 797 C C . ILE A 1 99 ? 4.299 7.556 -10.315 1.00 96.62 99 ILE A C 1
ATOM 799 O O . ILE A 1 99 ? 3.485 6.752 -9.863 1.00 96.62 99 ILE A O 1
ATOM 803 N N . ILE A 1 100 ? 4.131 8.869 -10.266 1.00 95.81 100 ILE A N 1
ATOM 804 C CA . ILE A 1 100 ? 2.978 9.543 -9.680 1.00 95.81 100 ILE A CA 1
ATOM 805 C C . ILE A 1 100 ? 1.959 9.764 -10.796 1.00 95.81 100 ILE A C 1
ATOM 807 O O . ILE A 1 100 ? 2.285 10.437 -11.775 1.00 95.81 100 ILE A O 1
ATOM 811 N N . VAL A 1 101 ? 0.759 9.200 -10.673 1.00 94.75 101 VAL A N 1
ATOM 812 C CA . VAL A 1 101 ? -0.290 9.290 -11.706 1.00 94.75 101 VAL A CA 1
ATOM 813 C C . VAL A 1 101 ? -1.622 9.640 -11.057 1.00 94.75 101 VAL A C 1
ATOM 815 O O . VAL A 1 101 ? -1.978 9.056 -10.030 1.00 94.75 101 VAL A O 1
ATOM 818 N N . ASP A 1 102 ? -2.353 10.565 -11.679 1.00 91.94 102 ASP A N 1
ATOM 819 C CA . ASP A 1 102 ? -3.724 10.897 -11.297 1.00 91.94 102 ASP A CA 1
ATOM 820 C C . ASP A 1 102 ? -4.622 9.670 -11.434 1.00 91.94 102 ASP A C 1
ATOM 822 O O . ASP A 1 102 ? -4.718 9.056 -12.498 1.00 91.94 102 ASP A O 1
ATOM 826 N N . TYR A 1 103 ? -5.251 9.299 -10.324 1.00 88.19 103 TYR A N 1
ATOM 827 C CA . TYR A 1 103 ? -6.167 8.179 -10.257 1.00 88.19 103 TYR A CA 1
ATOM 828 C C . TYR A 1 103 ? -7.539 8.609 -10.779 1.00 88.19 103 TYR A C 1
ATOM 830 O O . TYR A 1 103 ? -8.148 9.543 -10.249 1.00 88.19 103 TYR A O 1
ATOM 838 N N . ASN A 1 104 ? -8.041 7.921 -11.807 1.00 82.81 104 ASN A N 1
ATOM 839 C CA . ASN A 1 104 ? -9.392 8.165 -12.299 1.00 82.81 104 ASN A CA 1
ATOM 840 C C . ASN A 1 104 ? -10.425 7.514 -11.362 1.00 82.81 104 ASN A C 1
ATOM 842 O O . ASN A 1 104 ? -10.529 6.289 -11.329 1.00 82.81 104 ASN A O 1
ATOM 846 N N . MET A 1 105 ? -11.183 8.344 -10.638 1.00 73.06 105 MET A N 1
ATOM 847 C CA . MET A 1 105 ? -12.217 7.959 -9.661 1.00 73.06 105 MET A CA 1
ATOM 848 C C . MET A 1 105 ? -13.586 7.623 -10.293 1.00 73.06 105 MET A C 1
ATOM 850 O O . MET A 1 105 ? -14.606 7.705 -9.613 1.00 73.06 105 MET A O 1
ATOM 854 N N . GLU A 1 106 ? -13.652 7.294 -11.585 1.00 78.69 106 GLU A N 1
ATOM 855 C CA . GLU A 1 106 ? -14.889 6.794 -12.207 1.00 78.69 106 GLU A CA 1
ATOM 856 C C . GLU A 1 106 ? -15.403 5.525 -11.496 1.00 78.69 106 GLU A C 1
ATOM 858 O O . GLU A 1 106 ? -14.604 4.681 -11.093 1.00 78.69 106 GLU A O 1
ATOM 863 N N . GLU A 1 107 ? -16.730 5.380 -11.355 1.00 63.03 107 GLU A N 1
ATOM 864 C CA . GLU A 1 107 ? -17.377 4.352 -10.509 1.00 63.03 107 GLU A CA 1
ATOM 865 C C . GLU A 1 107 ? -16.946 2.904 -10.820 1.00 63.03 107 GLU A C 1
ATOM 867 O O . GLU A 1 107 ? -16.896 2.074 -9.913 1.00 63.03 107 GLU A O 1
ATOM 872 N N . ASP A 1 108 ? -16.581 2.605 -12.071 1.00 76.06 108 ASP A N 1
ATOM 873 C CA . ASP A 1 108 ? -16.168 1.263 -12.510 1.00 76.06 108 ASP A CA 1
ATOM 874 C C . ASP A 1 108 ? -14.645 1.022 -12.430 1.00 76.06 108 ASP A C 1
ATOM 876 O O . ASP A 1 108 ? -14.168 -0.098 -12.661 1.00 76.06 108 ASP A O 1
ATOM 880 N N . ASN A 1 109 ? -13.850 2.056 -12.129 1.00 83.62 109 ASN A N 1
ATOM 881 C CA . ASN A 1 109 ? -12.399 1.938 -12.069 1.00 83.62 109 ASN A CA 1
ATOM 882 C C . ASN A 1 109 ? -11.948 1.612 -10.644 1.00 83.62 109 ASN A C 1
ATOM 884 O O . ASN A 1 109 ? -12.045 2.442 -9.739 1.00 83.62 109 ASN A O 1
ATOM 888 N N . THR A 1 110 ? -11.429 0.400 -10.448 1.00 88.38 110 THR A N 1
ATOM 889 C CA . THR A 1 110 ? -10.805 0.001 -9.183 1.00 88.38 110 THR A CA 1
ATOM 890 C C . THR A 1 110 ? -9.307 0.282 -9.198 1.00 88.38 110 THR A C 1
ATOM 892 O O . THR A 1 110 ? -8.671 0.377 -10.253 1.00 88.38 110 THR A O 1
ATOM 895 N N . LEU A 1 111 ? -8.709 0.343 -8.009 1.00 88.69 111 LEU A N 1
ATOM 896 C CA . LEU A 1 111 ? -7.275 0.565 -7.859 1.00 88.69 111 LEU A CA 1
ATOM 897 C C . LEU A 1 111 ? -6.440 -0.537 -8.525 1.00 88.69 111 LEU A C 1
ATOM 899 O O . LEU A 1 111 ? -5.381 -0.268 -9.087 1.00 88.69 111 LEU A O 1
ATOM 903 N N . GLU A 1 112 ? -6.939 -1.770 -8.513 1.00 91.25 112 GLU A N 1
ATOM 904 C CA . GLU A 1 112 ? -6.347 -2.924 -9.185 1.00 91.25 112 GLU A CA 1
ATOM 905 C C . GLU A 1 112 ? -6.361 -2.786 -10.707 1.00 91.25 112 GLU A C 1
ATOM 907 O O . GLU A 1 112 ? -5.365 -3.113 -11.365 1.00 91.25 112 GLU A O 1
ATOM 912 N N . ASN A 1 113 ? -7.477 -2.309 -11.266 1.00 91.25 113 ASN A N 1
ATOM 913 C CA . ASN A 1 113 ? -7.613 -2.069 -12.699 1.00 91.25 113 ASN A CA 1
ATOM 914 C C . ASN A 1 113 ? -6.658 -0.959 -13.135 1.00 91.25 113 ASN A C 1
ATOM 916 O O . ASN A 1 113 ? -5.914 -1.129 -14.103 1.00 91.25 113 ASN A O 1
ATOM 920 N N . GLU A 1 114 ? -6.594 0.125 -12.365 1.00 91.94 114 GLU A N 1
ATOM 921 C CA . GLU A 1 114 ? -5.699 1.243 -12.641 1.00 91.94 114 GLU A CA 1
ATOM 922 C C . GLU A 1 114 ? -4.223 0.847 -12.521 1.00 91.94 114 GLU A C 1
ATOM 924 O O . GLU A 1 114 ? -3.419 1.133 -13.411 1.00 91.94 114 GLU A O 1
ATOM 929 N N . TYR A 1 115 ? -3.854 0.114 -11.468 1.00 94.50 115 TYR A N 1
ATOM 930 C CA . TYR A 1 115 ? -2.505 -0.428 -11.319 1.00 94.50 115 TYR A CA 1
ATOM 931 C C . TYR A 1 115 ? -2.139 -1.329 -12.504 1.00 94.50 115 TYR A C 1
ATOM 933 O O . TYR A 1 115 ? -1.055 -1.199 -13.074 1.00 94.50 115 TYR A O 1
ATOM 941 N N . THR A 1 116 ? -3.052 -2.209 -12.926 1.00 94.69 116 THR A N 1
ATOM 942 C CA . THR A 1 116 ? -2.845 -3.087 -14.087 1.00 94.69 116 THR A CA 1
ATOM 943 C C . THR A 1 116 ? -2.651 -2.275 -15.367 1.00 94.69 116 THR A C 1
ATOM 945 O O . THR A 1 116 ? -1.683 -2.509 -16.092 1.00 94.69 116 THR A O 1
ATOM 948 N N . ARG A 1 117 ? -3.493 -1.260 -15.604 1.00 94.38 117 ARG A N 1
ATOM 949 C CA . ARG A 1 117 ? -3.387 -0.324 -16.735 1.00 94.38 117 ARG A CA 1
ATOM 950 C C . ARG A 1 117 ? -2.022 0.362 -16.770 1.00 94.38 117 ARG A C 1
ATOM 952 O O . ARG A 1 117 ? -1.380 0.408 -17.822 1.00 94.38 117 ARG A O 1
ATOM 959 N N . ILE A 1 118 ? -1.560 0.867 -15.628 1.00 95.00 118 ILE A N 1
ATOM 960 C CA . ILE A 1 118 ? -0.268 1.549 -15.494 1.00 95.00 118 ILE A CA 1
ATOM 961 C C . ILE A 1 118 ? 0.878 0.585 -15.798 1.00 95.00 118 ILE A C 1
ATOM 963 O O . ILE A 1 118 ? 1.722 0.888 -16.641 1.00 95.00 118 ILE A O 1
ATOM 967 N N . VAL A 1 119 ? 0.896 -0.599 -15.182 1.00 95.19 119 VAL A N 1
ATOM 968 C CA . VAL A 1 119 ? 1.951 -1.597 -15.415 1.00 95.19 119 VAL A CA 1
ATOM 969 C C . VAL A 1 119 ? 1.983 -2.044 -16.877 1.00 95.19 119 VAL A C 1
ATOM 971 O O . VAL A 1 119 ? 3.069 -2.152 -17.445 1.00 95.19 119 VAL A O 1
ATOM 974 N N . MET A 1 120 ? 0.828 -2.249 -17.513 1.00 95.25 120 MET A N 1
ATOM 975 C CA . MET A 1 120 ? 0.744 -2.622 -18.930 1.00 95.25 120 MET A CA 1
ATOM 976 C C . MET A 1 120 ? 1.227 -1.500 -19.855 1.00 95.25 120 MET A C 1
ATOM 978 O O . MET A 1 120 ? 2.003 -1.749 -20.775 1.00 95.25 120 MET A O 1
ATOM 982 N N . THR A 1 121 ? 0.870 -0.250 -19.562 1.00 95.56 121 THR A N 1
ATOM 983 C CA . THR A 1 121 ? 1.353 0.912 -20.326 1.00 95.56 121 THR A CA 1
ATOM 984 C C . THR A 1 121 ? 2.875 1.044 -20.223 1.00 95.56 121 THR A C 1
ATOM 986 O O . THR A 1 121 ? 3.564 1.276 -21.218 1.00 95.56 121 THR A O 1
ATOM 989 N N . ILE A 1 122 ? 3.430 0.843 -19.024 1.00 94.50 122 ILE A N 1
ATOM 990 C CA . ILE A 1 122 ? 4.879 0.821 -18.804 1.00 94.50 122 ILE A CA 1
ATOM 991 C C . ILE A 1 122 ? 5.497 -0.358 -19.577 1.00 94.50 122 ILE A C 1
ATOM 993 O O . ILE A 1 122 ? 6.492 -0.172 -20.280 1.00 94.50 122 ILE A O 1
ATOM 997 N N . ARG A 1 123 ? 4.894 -1.554 -19.523 1.00 92.62 123 ARG A N 1
ATOM 998 C CA . ARG A 1 123 ? 5.369 -2.765 -20.218 1.00 92.62 123 ARG A CA 1
ATOM 999 C C . ARG A 1 123 ? 5.511 -2.544 -21.718 1.00 92.62 123 ARG A C 1
ATOM 1001 O O . ARG A 1 123 ? 6.539 -2.917 -22.280 1.00 92.62 123 ARG A O 1
ATOM 1008 N N . ASP A 1 124 ? 4.540 -1.897 -22.352 1.00 92.44 124 ASP A N 1
ATOM 1009 C CA . ASP A 1 124 ? 4.576 -1.606 -23.788 1.00 92.44 124 ASP A CA 1
ATOM 1010 C C . ASP A 1 124 ? 5.759 -0.715 -24.180 1.00 92.44 124 ASP A C 1
ATOM 1012 O O . ASP A 1 124 ? 6.378 -0.903 -25.235 1.00 92.44 124 ASP A O 1
ATOM 1016 N N . VAL A 1 125 ? 6.133 0.224 -23.310 1.00 91.56 125 VAL A N 1
ATOM 1017 C CA . VAL A 1 125 ? 7.323 1.063 -23.499 1.00 91.56 125 VAL A CA 1
ATOM 1018 C C . VAL A 1 125 ? 8.608 0.241 -23.331 1.00 91.56 125 VAL A C 1
ATOM 1020 O O . VAL A 1 125 ? 9.568 0.444 -24.077 1.00 91.56 125 VAL A O 1
ATOM 1023 N N . PHE A 1 126 ? 8.608 -0.743 -22.429 1.00 87.19 126 PHE A N 1
ATOM 1024 C CA . PHE A 1 126 ? 9.717 -1.676 -22.203 1.00 87.19 126 PHE A CA 1
ATOM 1025 C C . PHE A 1 126 ? 9.687 -2.932 -23.092 1.00 87.19 126 PHE A C 1
ATOM 1027 O O . PHE A 1 126 ? 10.482 -3.844 -22.879 1.00 87.19 126 PHE A O 1
ATOM 1034 N N . LYS A 1 127 ? 8.852 -2.999 -24.137 1.00 83.50 127 LYS A N 1
ATOM 1035 C CA . LYS A 1 127 ? 8.699 -4.200 -24.987 1.00 83.50 127 LYS A CA 1
ATOM 1036 C C . LYS A 1 127 ? 10.003 -4.757 -25.570 1.00 83.50 127 LYS A C 1
ATOM 1038 O O . LYS A 1 127 ? 10.152 -5.966 -25.740 1.00 83.50 127 LYS A O 1
ATOM 1043 N N . ASN A 1 128 ? 10.977 -3.887 -25.845 1.00 77.56 128 ASN A N 1
ATOM 1044 C CA . ASN A 1 128 ? 12.286 -4.291 -26.366 1.00 77.56 128 ASN A CA 1
ATOM 1045 C C . ASN A 1 128 ? 13.100 -5.099 -25.347 1.00 77.56 128 ASN A C 1
ATOM 1047 O O . ASN A 1 128 ? 14.017 -5.809 -25.745 1.00 77.56 128 ASN A O 1
ATOM 1051 N N . SER A 1 129 ? 12.747 -5.006 -24.063 1.00 73.88 129 SER A N 1
ATOM 1052 C CA . SER A 1 129 ? 13.321 -5.724 -22.924 1.00 73.88 129 SER A CA 1
ATOM 1053 C C . SER A 1 129 ? 12.642 -7.079 -22.643 1.00 73.88 129 SER A C 1
ATOM 1055 O O . SER A 1 129 ? 13.006 -7.740 -21.681 1.00 73.88 129 SER A O 1
ATOM 1057 N N . ILE A 1 130 ? 11.667 -7.511 -23.456 1.00 73.12 130 ILE A N 1
ATOM 1058 C CA . ILE A 1 130 ? 10.926 -8.776 -23.254 1.00 73.12 130 ILE A CA 1
ATOM 1059 C C . ILE A 1 130 ? 11.478 -9.911 -24.138 1.00 73.12 130 ILE A C 1
ATOM 1061 O O . ILE A 1 130 ? 11.380 -11.088 -23.802 1.00 73.12 130 ILE A O 1
ATOM 1065 N N . LEU A 1 131 ? 12.094 -9.576 -25.274 1.00 69.75 131 LEU A N 1
ATOM 1066 C CA . LEU A 1 131 ? 12.557 -10.560 -26.261 1.00 69.75 131 LEU A CA 1
ATOM 1067 C C . LEU A 1 131 ? 13.796 -11.369 -25.792 1.00 69.75 131 LEU A C 1
ATOM 1069 O O . LEU A 1 131 ? 14.550 -10.912 -24.941 1.00 69.75 131 LEU A O 1
ATOM 1073 N N . PRO A 1 132 ? 14.096 -12.546 -26.371 1.00 46.97 132 PRO A N 1
ATOM 1074 C CA . PRO A 1 132 ? 15.249 -13.369 -25.961 1.00 46.97 132 PRO A CA 1
ATOM 1075 C C . PRO A 1 132 ? 16.635 -12.721 -26.166 1.00 46.97 132 PRO A C 1
ATOM 1077 O O . PRO A 1 132 ? 17.602 -13.104 -25.517 1.00 46.97 132 PRO A O 1
ATOM 1080 N N . SER A 1 133 ? 16.747 -11.728 -27.053 1.00 54.81 133 SER A N 1
ATOM 1081 C CA . SER A 1 133 ? 17.968 -10.947 -27.316 1.00 54.81 133 SER A CA 1
ATOM 1082 C C . SER A 1 133 ? 17.787 -9.480 -26.913 1.00 54.81 133 SER A C 1
ATOM 1084 O O . SER A 1 133 ? 18.074 -8.570 -27.692 1.00 54.81 133 SER A O 1
ATOM 1086 N N . SER A 1 134 ? 17.196 -9.263 -25.744 1.00 64.44 134 SER A N 1
ATOM 1087 C CA . SER A 1 134 ? 16.677 -7.968 -25.325 1.00 64.44 134 SER A CA 1
ATOM 1088 C C . SER A 1 134 ? 17.604 -7.170 -24.419 1.00 64.44 134 SER A C 1
ATOM 1090 O O . SER A 1 134 ? 18.542 -7.678 -23.803 1.00 64.44 134 SER A O 1
ATOM 1092 N N . ASP A 1 135 ? 17.242 -5.902 -24.252 1.00 68.88 135 ASP A N 1
ATOM 1093 C CA . ASP A 1 135 ? 17.806 -4.987 -23.264 1.00 68.88 135 ASP A CA 1
ATOM 1094 C C . ASP A 1 135 ? 17.300 -5.279 -21.829 1.00 68.88 135 ASP A C 1
ATOM 1096 O O . ASP A 1 135 ? 17.297 -4.394 -20.974 1.00 68.88 135 ASP A O 1
ATOM 1100 N N . ARG A 1 136 ? 16.839 -6.509 -21.540 1.00 76.19 136 ARG A N 1
ATOM 1101 C CA . ARG A 1 136 ? 16.282 -6.936 -20.240 1.00 76.19 136 ARG A CA 1
ATOM 1102 C C . ARG A 1 136 ? 17.251 -6.743 -19.089 1.00 76.19 136 ARG A C 1
ATOM 1104 O O . ARG A 1 136 ? 16.902 -6.169 -18.062 1.00 76.19 136 ARG A O 1
ATOM 1111 N N . TRP A 1 137 ? 18.493 -7.168 -19.298 1.00 71.69 137 TRP A N 1
ATOM 1112 C CA . TRP A 1 137 ? 19.536 -7.074 -18.286 1.00 71.69 137 TRP A CA 1
ATOM 1113 C C . TRP A 1 137 ? 19.809 -5.625 -17.868 1.00 71.69 137 TRP A C 1
ATOM 1115 O O . TRP A 1 137 ? 20.189 -5.387 -16.727 1.00 71.69 137 TRP A O 1
ATOM 1125 N N . TYR A 1 138 ? 19.583 -4.639 -18.746 1.00 73.94 138 TYR A N 1
ATOM 1126 C CA . TYR A 1 138 ? 19.699 -3.227 -18.382 1.00 73.94 138 TYR A CA 1
ATOM 1127 C C . TYR A 1 138 ? 18.595 -2.757 -17.441 1.00 73.94 138 TYR A C 1
ATOM 1129 O O . TYR A 1 138 ? 18.799 -1.742 -16.790 1.00 73.94 138 TYR A O 1
ATOM 1137 N N . LEU A 1 139 ? 17.453 -3.442 -17.370 1.00 75.44 139 LEU A N 1
ATOM 1138 C CA . LEU A 1 139 ? 16.376 -3.127 -16.431 1.00 75.44 139 LEU A CA 1
ATOM 1139 C C . LEU A 1 139 ? 16.610 -3.807 -15.087 1.00 75.44 139 LEU A C 1
ATOM 1141 O O . LEU A 1 139 ? 16.633 -3.149 -14.056 1.00 75.44 139 LEU A O 1
ATOM 1145 N N . GLU A 1 140 ? 16.859 -5.114 -15.113 1.00 75.81 140 GLU A N 1
ATOM 1146 C CA . GLU A 1 140 ? 16.965 -5.930 -13.897 1.00 75.81 140 GLU A CA 1
ATOM 1147 C C . GLU A 1 140 ? 18.226 -5.626 -13.076 1.00 75.81 140 GLU A C 1
ATOM 1149 O O . GLU A 1 140 ? 18.276 -5.920 -11.887 1.00 75.81 140 GLU A O 1
ATOM 1154 N N . THR A 1 141 ? 19.247 -5.016 -13.688 1.00 73.94 141 THR A N 1
ATOM 1155 C CA . THR A 1 141 ? 20.480 -4.607 -12.987 1.00 73.94 141 THR A CA 1
ATOM 1156 C C . THR A 1 141 ? 20.412 -3.204 -12.380 1.00 73.94 141 THR A C 1
ATOM 1158 O O . THR A 1 141 ? 21.392 -2.757 -11.776 1.00 73.94 141 THR A O 1
ATOM 1161 N N . GLN A 1 142 ? 19.295 -2.485 -12.541 1.00 78.81 142 GLN A N 1
ATOM 1162 C CA . GLN A 1 142 ? 19.126 -1.166 -11.937 1.00 78.81 142 GLN A CA 1
ATOM 1163 C C . GLN A 1 142 ? 18.914 -1.289 -10.434 1.00 78.81 142 GLN A C 1
ATOM 1165 O O . GLN A 1 142 ? 18.196 -2.160 -9.960 1.00 78.81 142 GLN A O 1
ATOM 1170 N N . SER A 1 143 ? 19.516 -0.370 -9.681 1.00 80.50 143 SER A N 1
ATOM 1171 C CA . SER A 1 143 ? 19.316 -0.292 -8.233 1.00 80.50 143 SER A CA 1
ATOM 1172 C C . SER A 1 143 ? 17.963 0.303 -7.844 1.00 80.50 143 SER A C 1
ATOM 1174 O O . SER A 1 143 ? 17.591 0.217 -6.680 1.00 80.50 143 SER A O 1
ATOM 1176 N N . LEU A 1 144 ? 17.273 0.960 -8.784 1.00 87.12 144 LEU A N 1
ATOM 1177 C CA . LEU A 1 144 ? 15.985 1.59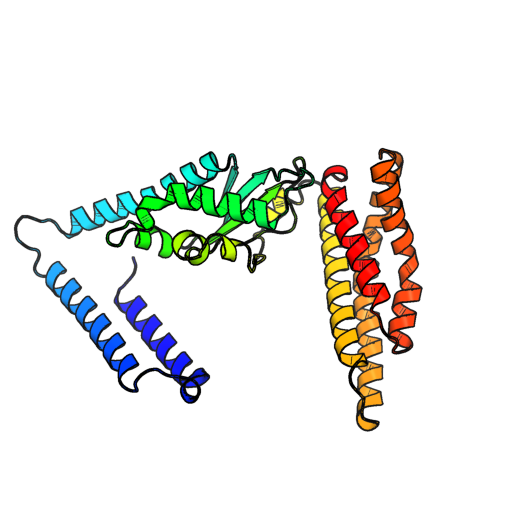8 -8.535 1.00 87.12 144 LEU A CA 1
ATOM 1178 C C . LEU A 1 144 ? 14.842 0.612 -8.762 1.00 87.12 144 LEU A C 1
ATOM 1180 O O . LEU A 1 144 ? 14.685 0.075 -9.859 1.00 87.12 144 LEU A O 1
ATOM 1184 N N . GLU A 1 145 ? 14.004 0.460 -7.747 1.00 91.38 145 GLU A N 1
ATOM 1185 C CA . GLU A 1 145 ? 12.728 -0.243 -7.829 1.00 91.38 145 GLU A CA 1
ATOM 1186 C C . GLU A 1 145 ? 11.640 0.723 -8.316 1.00 91.38 145 GLU A C 1
ATOM 1188 O O . GLU A 1 145 ? 11.602 1.889 -7.923 1.00 91.38 145 GLU A O 1
ATOM 1193 N N . LEU A 1 146 ? 10.749 0.271 -9.196 1.00 94.31 146 LEU A N 1
ATOM 1194 C CA . LEU A 1 146 ? 9.640 1.105 -9.659 1.00 94.31 146 LEU A CA 1
ATOM 1195 C C . LEU A 1 146 ? 8.506 1.068 -8.632 1.00 94.31 146 LEU A C 1
ATOM 1197 O O . LEU A 1 146 ? 8.206 0.012 -8.075 1.00 94.31 146 LEU A O 1
ATOM 1201 N N . ALA A 1 147 ? 7.852 2.203 -8.408 1.00 96.38 147 ALA A N 1
ATOM 1202 C CA . ALA A 1 147 ? 6.710 2.304 -7.508 1.00 96.38 147 ALA A CA 1
ATOM 1203 C C . ALA A 1 147 ? 5.627 3.205 -8.109 1.00 96.38 147 ALA A C 1
ATOM 1205 O O . ALA A 1 147 ? 5.933 4.235 -8.698 1.00 96.38 147 ALA A O 1
ATOM 1206 N N . TYR A 1 148 ? 4.366 2.820 -7.961 1.00 96.06 148 TYR A N 1
ATOM 1207 C CA . TYR A 1 148 ? 3.193 3.595 -8.339 1.00 96.06 148 TYR A CA 1
ATOM 1208 C C . TYR A 1 148 ? 2.661 4.375 -7.137 1.00 96.06 148 TYR A C 1
ATOM 1210 O O . TYR A 1 148 ? 2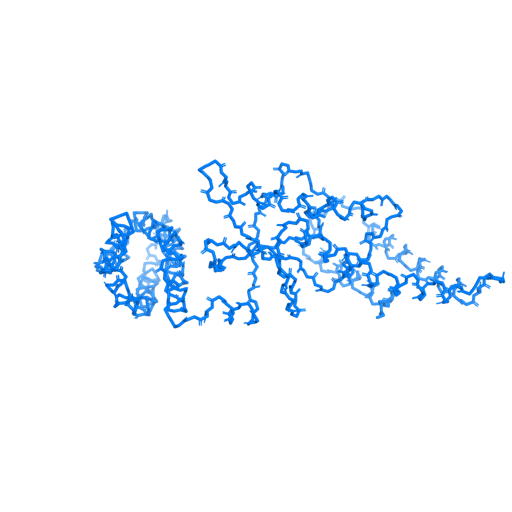.380 3.785 -6.092 1.00 96.06 148 TYR A O 1
ATOM 1218 N N . VAL A 1 149 ? 2.488 5.685 -7.314 1.00 95.75 149 VAL A N 1
ATOM 1219 C CA . VAL A 1 149 ? 1.823 6.566 -6.350 1.00 95.75 149 VAL A CA 1
ATOM 1220 C C . VAL A 1 149 ? 0.527 7.093 -6.980 1.00 95.75 149 VAL A C 1
ATOM 1222 O O . VAL A 1 149 ? 0.602 7.883 -7.927 1.00 95.75 149 VAL A O 1
ATOM 1225 N N . PRO A 1 150 ? -0.650 6.687 -6.480 1.00 93.19 150 PRO A N 1
ATOM 1226 C CA . PRO A 1 150 ? -1.910 7.277 -6.906 1.00 93.19 150 PRO A CA 1
ATOM 1227 C C . PRO A 1 150 ? -2.046 8.713 -6.389 1.00 93.19 150 PRO A C 1
ATOM 1229 O O . PRO A 1 150 ? -1.680 9.010 -5.248 1.00 93.19 150 PRO A O 1
ATOM 1232 N N . VAL A 1 151 ? -2.602 9.595 -7.218 1.00 91.69 151 VAL A N 1
ATOM 1233 C CA . VAL A 1 151 ? -3.013 10.950 -6.829 1.00 91.69 151 VAL A CA 1
ATOM 1234 C C . VAL A 1 151 ? -4.530 11.043 -6.887 1.00 91.69 151 VAL A C 1
ATOM 1236 O O . VAL A 1 151 ? -5.131 10.834 -7.936 1.00 91.69 151 VAL A O 1
ATOM 1239 N N . PHE A 1 152 ? -5.149 11.369 -5.759 1.00 87.88 152 PHE A N 1
ATOM 1240 C CA . PHE A 1 152 ? -6.590 11.536 -5.627 1.00 87.88 152 PHE A CA 1
ATOM 1241 C C . PHE A 1 152 ? -6.915 13.024 -5.653 1.00 87.88 152 PHE A C 1
ATOM 1243 O O . PHE A 1 152 ? -6.610 13.739 -4.701 1.00 87.88 152 PHE A O 1
ATOM 1250 N N . SER A 1 153 ? -7.492 13.500 -6.759 1.00 84.50 153 SER A N 1
ATOM 1251 C CA . SER A 1 153 ? -7.899 14.905 -6.923 1.00 84.50 153 SER A CA 1
ATOM 1252 C C . SER A 1 153 ? -6.802 15.915 -6.536 1.00 84.50 153 SER A C 1
ATOM 1254 O O . SER A 1 153 ? -7.057 16.896 -5.845 1.00 84.50 153 SER A O 1
ATOM 1256 N N . GLY A 1 154 ? -5.563 15.660 -6.969 1.00 84.31 154 GLY A N 1
ATOM 1257 C CA . GLY A 1 154 ? -4.397 16.510 -6.697 1.00 84.31 154 GLY A CA 1
ATOM 1258 C C . GLY A 1 154 ? -3.612 16.177 -5.421 1.00 84.31 154 GLY A C 1
ATOM 1259 O O . GLY A 1 154 ? -2.514 16.705 -5.249 1.00 84.31 154 GLY A O 1
ATOM 1260 N N . VAL A 1 155 ? -4.102 15.273 -4.564 1.00 87.81 155 VAL A N 1
ATOM 1261 C CA . VAL A 1 155 ? -3.419 14.871 -3.323 1.00 87.81 155 VAL A CA 1
ATOM 1262 C C . VAL A 1 155 ? -2.762 13.503 -3.463 1.00 87.81 155 VAL A C 1
ATOM 1264 O O . VAL A 1 155 ? -3.379 12.536 -3.907 1.00 87.81 155 VAL A O 1
ATOM 1267 N N . LEU A 1 156 ? -1.490 13.408 -3.072 1.00 89.81 156 LEU A N 1
ATOM 1268 C CA . LEU A 1 156 ? -0.738 12.153 -3.087 1.00 89.81 156 LEU A CA 1
ATOM 1269 C C . LEU A 1 156 ? -1.325 11.163 -2.080 1.00 89.81 156 LEU A C 1
ATOM 1271 O O . LEU A 1 156 ? -1.489 11.487 -0.905 1.00 89.81 156 LEU A O 1
ATOM 1275 N N . SER A 1 157 ? -1.572 9.935 -2.527 1.00 88.88 157 SER A N 1
ATOM 1276 C CA . SER A 1 157 ? -1.995 8.865 -1.635 1.00 88.88 157 SER A CA 1
ATOM 1277 C C . SER A 1 157 ? -0.916 8.539 -0.604 1.00 88.88 157 SER A C 1
ATOM 1279 O O . SER A 1 157 ? 0.248 8.404 -0.987 1.00 88.88 157 SER A O 1
ATOM 1281 N N . PRO A 1 158 ? -1.277 8.300 0.669 1.00 86.38 158 PRO A N 1
ATOM 1282 C CA . PRO A 1 158 ? -0.349 7.780 1.668 1.00 86.38 158 PRO A CA 1
ATOM 1283 C C . PRO A 1 158 ? 0.003 6.298 1.443 1.00 86.38 158 PRO A C 1
ATOM 1285 O O . PRO A 1 158 ? 0.848 5.765 2.161 1.00 86.38 158 PRO A O 1
ATOM 1288 N N . ALA A 1 159 ? -0.626 5.624 0.470 1.00 88.75 159 ALA A N 1
ATOM 1289 C CA . ALA A 1 159 ? -0.327 4.252 0.076 1.00 88.75 159 ALA A CA 1
ATOM 1290 C C . ALA A 1 159 ? 0.389 4.225 -1.282 1.00 88.75 159 ALA A C 1
ATOM 1292 O O . ALA A 1 159 ? -0.100 4.757 -2.277 1.00 88.75 159 ALA A O 1
ATOM 1293 N N . VAL A 1 160 ? 1.553 3.576 -1.324 1.00 92.94 160 VAL A N 1
ATOM 1294 C CA . VAL A 1 160 ? 2.397 3.467 -2.521 1.00 92.94 160 VAL A CA 1
ATOM 1295 C C . VAL A 1 160 ? 2.620 1.998 -2.841 1.00 92.94 160 VAL A C 1
ATOM 1297 O O . VAL A 1 160 ? 2.885 1.211 -1.934 1.00 92.94 160 VAL A O 1
ATOM 1300 N N . TYR A 1 161 ? 2.535 1.624 -4.119 1.00 95.44 161 TYR A N 1
ATOM 1301 C CA . TYR A 1 161 ? 2.571 0.227 -4.556 1.00 95.44 161 TYR A CA 1
ATOM 1302 C C . TYR A 1 161 ? 3.804 -0.076 -5.398 1.00 95.44 161 TYR A C 1
ATOM 1304 O O . TYR A 1 161 ? 4.068 0.607 -6.383 1.00 95.44 161 TYR A O 1
ATOM 1312 N N . SER A 1 162 ? 4.548 -1.133 -5.078 1.00 94.94 162 SER A N 1
ATOM 1313 C CA . SER A 1 162 ? 5.712 -1.520 -5.879 1.00 94.94 162 SER A CA 1
ATOM 1314 C C . SER A 1 162 ? 5.304 -2.078 -7.247 1.00 94.94 162 SER A C 1
ATOM 1316 O O . SER A 1 162 ? 4.291 -2.767 -7.397 1.00 94.94 162 SER A O 1
ATOM 1318 N N . ILE A 1 163 ? 6.118 -1.803 -8.264 1.00 94.88 163 ILE A N 1
ATOM 1319 C CA . ILE A 1 163 ? 6.060 -2.408 -9.597 1.00 94.88 163 ILE A CA 1
ATOM 1320 C C . ILE A 1 163 ? 7.363 -3.194 -9.794 1.00 94.88 163 ILE A C 1
ATOM 1322 O O . ILE A 1 163 ? 8.329 -2.692 -10.372 1.00 94.88 163 ILE A O 1
ATOM 1326 N N . PRO A 1 164 ? 7.440 -4.432 -9.291 1.00 90.69 164 PRO A N 1
ATOM 1327 C CA . PRO A 1 164 ? 8.625 -5.249 -9.481 1.00 90.69 164 PRO A CA 1
ATOM 1328 C C . PRO A 1 164 ? 8.789 -5.641 -10.957 1.00 90.69 164 PRO A C 1
ATOM 1330 O O . PRO A 1 164 ? 7.810 -5.854 -11.677 1.00 90.69 164 PRO A O 1
ATOM 1333 N N . PHE A 1 165 ? 10.035 -5.794 -11.413 1.00 88.44 165 PHE A N 1
ATOM 1334 C CA . PHE A 1 165 ? 10.318 -6.085 -12.823 1.00 88.44 165 PHE A CA 1
ATOM 1335 C C . PHE A 1 165 ? 9.699 -7.398 -13.317 1.00 88.44 165 PHE A C 1
ATOM 1337 O O . PHE A 1 165 ? 9.267 -7.446 -14.461 1.00 88.44 165 PHE A O 1
ATOM 1344 N N . TYR A 1 166 ? 9.543 -8.424 -12.475 1.00 87.12 166 TYR A N 1
ATOM 1345 C CA . TYR A 1 166 ? 8.848 -9.654 -12.888 1.00 87.12 166 TYR A CA 1
ATOM 1346 C C . TYR A 1 166 ? 7.357 -9.408 -13.193 1.00 87.12 166 TYR A C 1
ATOM 1348 O O . TYR A 1 166 ? 6.787 -10.041 -14.085 1.00 87.12 166 TYR A O 1
ATOM 1356 N N . LYS A 1 167 ? 6.707 -8.454 -12.505 1.00 89.69 167 LYS A N 1
ATOM 1357 C CA . LYS A 1 167 ? 5.346 -8.022 -12.860 1.00 89.69 167 LYS A CA 1
ATOM 1358 C C . LYS A 1 167 ? 5.329 -7.260 -14.163 1.00 89.69 167 LYS A C 1
ATOM 1360 O O . LYS A 1 167 ? 4.390 -7.396 -14.939 1.00 89.69 167 LYS A O 1
ATOM 1365 N N . LEU A 1 168 ? 6.369 -6.480 -14.415 1.00 88.31 168 LEU A N 1
ATOM 1366 C CA . LEU A 1 168 ? 6.489 -5.738 -15.652 1.00 88.31 168 LEU A CA 1
ATOM 1367 C C . LEU A 1 168 ? 6.760 -6.653 -16.854 1.00 88.31 168 LEU A C 1
ATOM 1369 O O . LEU A 1 168 ? 6.179 -6.424 -17.907 1.00 88.31 168 LEU A O 1
ATOM 1373 N N . LEU A 1 169 ? 7.612 -7.668 -16.707 1.00 85.31 169 LEU A N 1
ATOM 1374 C CA . LEU A 1 169 ? 8.184 -8.420 -17.828 1.00 85.31 169 LEU A CA 1
ATOM 1375 C C . LEU A 1 169 ? 7.589 -9.819 -18.019 1.00 85.31 169 LEU A C 1
ATOM 1377 O O . LEU A 1 169 ? 7.449 -10.252 -19.159 1.00 85.31 169 LEU A O 1
ATOM 1381 N N . ASP A 1 170 ? 7.227 -10.511 -16.935 1.00 84.38 170 ASP A N 1
ATOM 1382 C CA . ASP A 1 170 ? 6.946 -11.957 -16.970 1.00 84.38 170 ASP A CA 1
ATOM 1383 C C . ASP A 1 170 ? 5.508 -12.323 -16.575 1.00 84.38 170 ASP A C 1
ATOM 1385 O O . ASP A 1 170 ? 5.052 -13.438 -16.818 1.00 84.38 170 ASP A O 1
ATOM 1389 N N . THR A 1 171 ? 4.780 -11.406 -15.937 1.00 86.81 171 THR A N 1
ATOM 1390 C CA . THR A 1 171 ? 3.471 -11.714 -15.346 1.00 86.81 171 THR A CA 1
ATOM 1391 C C . THR A 1 171 ? 2.335 -11.523 -16.349 1.00 86.81 171 THR A C 1
ATOM 1393 O O . THR A 1 171 ? 2.228 -10.485 -16.999 1.00 86.81 171 THR A O 1
ATOM 1396 N N . GLU A 1 172 ? 1.435 -12.497 -16.456 1.00 89.62 172 GLU A N 1
ATOM 1397 C CA . GLU A 1 172 ? 0.204 -12.350 -17.243 1.00 89.62 172 GLU A CA 1
ATOM 1398 C C . GLU A 1 172 ? -0.654 -11.189 -16.722 1.00 89.62 172 GLU A C 1
ATOM 1400 O O . GLU A 1 172 ? -0.740 -10.969 -15.515 1.00 89.62 172 GLU A O 1
ATOM 1405 N N . GLU A 1 173 ? -1.327 -10.472 -17.623 1.00 91.31 173 GLU A N 1
ATOM 1406 C CA . GLU A 1 173 ? -2.134 -9.287 -17.295 1.00 91.31 173 GLU A CA 1
ATOM 1407 C C . GLU A 1 173 ? -3.140 -9.539 -16.160 1.00 91.31 173 GLU A C 1
ATOM 1409 O O . GLU A 1 173 ? -3.189 -8.786 -15.190 1.00 91.31 173 GLU A O 1
ATOM 1414 N N . SER A 1 174 ? -3.842 -10.675 -16.206 1.00 90.88 174 SER A N 1
ATOM 1415 C CA . SER A 1 174 ? -4.831 -11.093 -15.199 1.00 90.88 174 SER A CA 1
ATOM 1416 C C . SER A 1 174 ? -4.266 -11.275 -13.782 1.00 90.88 174 SER A C 1
ATOM 1418 O O . SER A 1 174 ? -5.025 -11.326 -12.811 1.00 90.88 174 SER A O 1
ATOM 1420 N N . ARG A 1 175 ? -2.939 -11.392 -13.647 1.00 91.56 175 ARG A N 1
ATOM 1421 C CA . ARG A 1 175 ? -2.231 -11.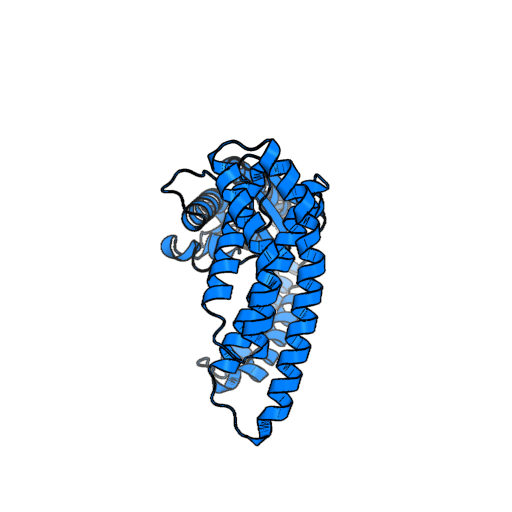609 -12.378 1.00 91.56 175 ARG A CA 1
ATOM 1422 C C . ARG A 1 175 ? -1.475 -10.377 -11.893 1.00 91.56 175 ARG A C 1
ATOM 1424 O O . ARG A 1 175 ? -0.970 -10.398 -10.775 1.00 91.56 175 ARG A O 1
ATOM 1431 N N . ILE A 1 176 ? -1.411 -9.296 -12.673 1.00 91.44 176 ILE A N 1
ATOM 1432 C CA . ILE A 1 176 ? -0.619 -8.107 -12.322 1.00 91.44 176 ILE A CA 1
ATOM 1433 C C . ILE A 1 176 ? -1.065 -7.513 -10.980 1.00 91.44 176 ILE A C 1
ATOM 1435 O O . ILE A 1 176 ? -0.229 -7.257 -10.109 1.00 91.44 176 ILE A O 1
ATOM 1439 N N . ALA A 1 177 ? -2.371 -7.362 -10.763 1.00 88.94 177 ALA A N 1
ATOM 1440 C CA . ALA A 1 177 ? -2.907 -6.829 -9.512 1.00 88.94 177 ALA A CA 1
ATOM 1441 C C . ALA A 1 177 ? -2.847 -7.807 -8.319 1.00 88.94 177 ALA A C 1
ATOM 1443 O O . ALA A 1 177 ? -3.115 -7.410 -7.188 1.00 88.94 177 ALA A O 1
ATOM 1444 N N . LYS A 1 178 ? -2.491 -9.085 -8.519 1.00 89.81 178 LYS A N 1
ATOM 1445 C CA . LYS A 1 178 ? -2.599 -10.122 -7.479 1.00 89.81 178 LYS A CA 1
ATOM 1446 C C . LYS A 1 178 ? -1.224 -10.669 -7.060 1.00 89.81 178 LYS A C 1
ATOM 1448 O O . LYS A 1 178 ? -0.728 -11.580 -7.722 1.00 89.81 178 LYS A O 1
ATOM 1453 N N . PRO A 1 179 ? -0.625 -10.178 -5.952 1.00 86.81 179 PRO A N 1
ATOM 1454 C CA . PRO A 1 179 ? -1.092 -9.099 -5.061 1.00 86.81 179 PRO A CA 1
ATOM 1455 C C . PRO A 1 179 ? -0.393 -7.756 -5.331 1.00 86.81 179 PRO A C 1
ATOM 1457 O O . PRO A 1 179 ? 0.777 -7.723 -5.707 1.00 86.81 179 PRO A O 1
ATOM 1460 N N . MET A 1 180 ? -1.076 -6.631 -5.117 1.00 91.06 180 MET A N 1
ATOM 1461 C CA . MET A 1 180 ? -0.458 -5.300 -5.072 1.00 91.06 180 MET A CA 1
ATOM 1462 C C . MET A 1 180 ? 0.311 -5.134 -3.760 1.00 91.06 180 MET A C 1
ATOM 1464 O O . MET A 1 180 ? -0.279 -5.148 -2.684 1.00 91.06 180 MET A O 1
ATOM 1468 N N . TYR A 1 181 ? 1.634 -4.995 -3.846 1.00 88.38 181 TYR A N 1
ATOM 1469 C CA . TYR A 1 181 ? 2.481 -4.897 -2.661 1.00 88.38 181 TYR A CA 1
ATOM 1470 C C . TYR A 1 181 ? 2.681 -3.431 -2.275 1.00 88.38 181 TYR A C 1
ATOM 1472 O O . TYR A 1 181 ? 3.197 -2.678 -3.106 1.00 88.38 181 TYR A O 1
ATOM 1480 N N . PRO A 1 182 ? 2.330 -3.017 -1.046 1.00 90.62 182 PRO A N 1
ATOM 1481 C CA . PRO A 1 182 ? 2.726 -1.708 -0.553 1.00 90.62 182 PRO A CA 1
ATOM 1482 C C . PRO A 1 182 ? 4.256 -1.633 -0.437 1.00 90.62 182 PRO A C 1
ATOM 1484 O O . PRO A 1 182 ? 4.911 -2.644 -0.171 1.00 90.62 182 PRO A O 1
ATOM 1487 N N . CYS A 1 183 ? 4.834 -0.451 -0.641 1.00 88.56 183 CYS A N 1
ATOM 1488 C CA . CYS A 1 183 ? 6.269 -0.225 -0.482 1.00 88.56 183 CYS A CA 1
ATOM 1489 C C . CYS A 1 183 ? 6.575 0.800 0.611 1.00 88.56 183 CYS A C 1
ATOM 1491 O O . CYS A 1 183 ? 5.753 1.645 0.963 1.00 88.56 183 CYS A O 1
ATOM 1493 N N . GLU A 1 184 ? 7.794 0.722 1.137 1.00 88.38 184 GLU A N 1
ATOM 1494 C CA . GLU A 1 184 ? 8.321 1.722 2.058 1.00 88.38 184 GLU A CA 1
ATOM 1495 C C . GLU A 1 184 ? 8.437 3.081 1.353 1.00 88.38 184 GLU A C 1
ATOM 1497 O O . GLU A 1 184 ? 8.902 3.168 0.213 1.00 88.38 184 GLU A O 1
ATOM 1502 N N . ILE A 1 185 ? 8.007 4.139 2.038 1.00 91.00 185 ILE A N 1
ATOM 1503 C CA . ILE A 1 185 ? 7.964 5.498 1.501 1.00 91.00 185 ILE A CA 1
ATOM 1504 C C . ILE A 1 185 ? 9.198 6.249 1.992 1.00 91.00 185 ILE A C 1
ATOM 1506 O O . ILE A 1 185 ? 9.394 6.437 3.191 1.00 91.00 185 ILE A O 1
ATOM 1510 N N . GLU A 1 186 ? 10.031 6.701 1.061 1.00 92.88 186 GLU A N 1
ATOM 1511 C CA . GLU A 1 186 ? 11.238 7.459 1.392 1.00 92.88 186 GLU A CA 1
ATOM 1512 C C . GLU A 1 186 ? 10.919 8.903 1.823 1.00 92.88 186 GLU A C 1
ATOM 1514 O O . GLU A 1 186 ? 9.927 9.476 1.355 1.00 92.88 186 GLU A O 1
ATOM 1519 N N . PRO A 1 187 ? 11.795 9.553 2.622 1.00 91.81 187 PRO A N 1
ATOM 1520 C CA . PRO A 1 187 ? 11.583 10.922 3.101 1.00 91.81 187 PRO A CA 1
ATOM 1521 C C . PRO A 1 187 ? 11.240 11.928 1.996 1.00 91.81 187 PRO A C 1
ATOM 1523 O O . PRO A 1 187 ? 10.363 12.764 2.179 1.00 91.81 187 PRO A O 1
ATOM 1526 N N . VAL A 1 188 ? 11.854 11.785 0.815 1.00 92.56 188 VAL A N 1
ATOM 1527 C CA . VAL A 1 188 ? 11.612 12.657 -0.349 1.00 92.56 188 VAL A CA 1
ATOM 1528 C C . VAL A 1 188 ? 10.147 12.675 -0.801 1.00 92.56 188 VAL A C 1
ATOM 1530 O O . VAL A 1 188 ? 9.670 13.682 -1.321 1.00 92.56 188 VAL A O 1
ATOM 1533 N N . LEU A 1 189 ? 9.428 11.563 -0.628 1.00 92.56 189 LEU A N 1
ATOM 1534 C CA . LEU A 1 189 ? 8.011 11.470 -0.957 1.00 92.56 189 LEU A CA 1
ATOM 1535 C C . LEU A 1 189 ? 7.140 11.857 0.244 1.00 92.56 189 LEU A C 1
ATOM 1537 O O . LEU A 1 189 ? 6.139 12.540 0.049 1.00 92.56 189 LEU A O 1
ATOM 1541 N N . ILE A 1 190 ? 7.554 11.516 1.472 1.00 89.75 190 ILE A N 1
ATOM 1542 C CA . ILE A 1 190 ? 6.874 11.947 2.708 1.00 89.75 190 ILE A CA 1
ATOM 1543 C C . ILE A 1 190 ? 6.768 13.474 2.767 1.00 89.75 190 ILE A C 1
ATOM 1545 O O . ILE A 1 190 ? 5.699 13.997 3.060 1.00 89.75 190 ILE A O 1
ATOM 1549 N N . GLU A 1 191 ? 7.844 14.193 2.446 1.00 89.06 191 GLU A N 1
ATOM 1550 C CA . GLU A 1 191 ? 7.853 15.661 2.415 1.00 89.06 191 GLU A CA 1
ATOM 1551 C C . GLU A 1 191 ? 6.827 16.236 1.429 1.00 89.06 191 GLU A C 1
ATOM 1553 O O . GLU A 1 191 ? 6.232 17.276 1.698 1.00 89.06 191 GLU A O 1
ATOM 1558 N N . LYS A 1 192 ? 6.577 15.550 0.305 1.00 87.94 192 LYS A N 1
ATOM 1559 C CA . LYS A 1 192 ? 5.545 15.957 -0.658 1.00 87.94 192 LYS A CA 1
ATOM 1560 C C . LYS A 1 192 ? 4.131 15.590 -0.218 1.00 87.94 192 LYS A C 1
ATOM 1562 O O . LYS A 1 192 ? 3.215 16.356 -0.488 1.00 87.94 192 LYS A O 1
ATOM 1567 N N . MET A 1 193 ? 3.944 14.430 0.411 1.00 87.81 193 MET A N 1
ATOM 1568 C CA . MET A 1 193 ? 2.642 14.007 0.946 1.00 87.81 193 MET A CA 1
ATOM 1569 C C . MET A 1 193 ? 2.199 14.920 2.097 1.00 87.81 193 MET A C 1
ATOM 1571 O O . MET A 1 193 ? 1.048 15.335 2.163 1.00 87.81 193 MET A O 1
ATOM 1575 N N . ASN A 1 194 ? 3.141 15.298 2.960 1.00 87.69 194 ASN A N 1
ATOM 1576 C CA . ASN A 1 194 ? 2.923 16.140 4.133 1.00 87.69 194 ASN A CA 1
ATOM 1577 C C . ASN A 1 194 ? 3.122 17.630 3.809 1.00 87.69 194 ASN A C 1
ATOM 1579 O O . ASN A 1 194 ? 3.749 18.357 4.580 1.00 87.69 194 ASN A O 1
ATOM 1583 N N . ALA A 1 195 ? 2.625 18.080 2.652 1.00 84.12 195 ALA A N 1
ATOM 1584 C CA . ALA A 1 195 ? 2.834 19.447 2.170 1.00 84.12 195 ALA A CA 1
ATOM 1585 C C . ALA A 1 195 ? 2.265 20.515 3.124 1.00 84.12 195 ALA A C 1
ATOM 1587 O O . ALA A 1 195 ? 2.797 21.623 3.200 1.00 84.12 195 ALA A O 1
ATOM 1588 N N . THR A 1 196 ? 1.204 20.181 3.865 1.00 88.06 196 THR A N 1
ATOM 1589 C CA . THR A 1 196 ? 0.581 21.040 4.879 1.00 88.06 196 THR A CA 1
ATOM 1590 C C . THR A 1 196 ? 0.559 20.344 6.240 1.00 88.06 196 THR A C 1
ATOM 1592 O O . THR A 1 196 ? 0.592 19.114 6.332 1.00 88.06 196 THR A O 1
ATOM 1595 N N . ASN A 1 197 ? 0.473 21.130 7.320 1.00 90.12 197 ASN A N 1
ATOM 1596 C CA . ASN A 1 197 ? 0.323 20.580 8.672 1.00 90.12 197 ASN A CA 1
ATOM 1597 C C . ASN A 1 197 ? -0.972 19.764 8.811 1.00 90.12 197 ASN A C 1
ATOM 1599 O O . ASN A 1 197 ? -0.953 18.732 9.474 1.00 90.12 197 ASN A O 1
ATOM 1603 N N . SER A 1 198 ? -2.055 20.186 8.150 1.00 92.25 198 SER A N 1
ATOM 1604 C CA . SER A 1 198 ? -3.334 19.469 8.137 1.00 92.25 198 SER A CA 1
ATOM 1605 C C . SER A 1 198 ? -3.206 18.100 7.470 1.00 92.25 198 SER A C 1
ATOM 1607 O O . SER A 1 198 ? -3.595 17.098 8.062 1.00 92.25 198 SER A O 1
ATOM 1609 N N . LEU A 1 199 ? -2.576 18.028 6.288 1.00 91.00 199 LEU A N 1
ATOM 1610 C CA . LEU A 1 199 ? -2.319 16.755 5.604 1.00 91.00 199 LEU A CA 1
ATOM 1611 C C . LEU A 1 199 ? -1.407 15.846 6.425 1.00 91.00 199 LEU A C 1
ATOM 1613 O O . LEU A 1 199 ? -1.670 14.651 6.539 1.00 91.00 199 LEU A O 1
ATOM 1617 N N . LYS A 1 200 ? -0.360 16.410 7.037 1.00 93.00 200 LYS A N 1
ATOM 1618 C CA . LYS A 1 200 ? 0.530 15.661 7.925 1.00 93.00 200 LYS A CA 1
ATOM 1619 C C . LYS A 1 200 ? -0.247 15.034 9.084 1.00 93.00 200 LYS A C 1
ATOM 1621 O O . LYS A 1 200 ? -0.128 13.831 9.295 1.00 93.00 200 LYS A O 1
ATOM 1626 N N . LEU A 1 201 ? -1.031 15.839 9.803 1.00 94.00 201 LEU A N 1
ATOM 1627 C CA . LEU A 1 201 ? -1.827 15.388 10.943 1.00 94.00 201 LEU A CA 1
ATOM 1628 C C . LEU A 1 201 ? -2.830 14.310 10.516 1.00 94.00 201 LEU A C 1
ATOM 1630 O O . LEU A 1 201 ? -2.908 13.260 11.142 1.00 94.00 201 LEU A O 1
ATOM 1634 N N . TRP A 1 202 ? -3.525 14.520 9.397 1.00 95.25 202 TRP A N 1
ATOM 1635 C CA . TRP A 1 202 ? -4.479 13.558 8.848 1.00 95.25 202 TRP A CA 1
ATOM 1636 C C . TRP A 1 202 ? -3.835 12.211 8.508 1.00 95.25 202 TRP A C 1
ATOM 1638 O O . TRP A 1 202 ? -4.323 11.161 8.926 1.00 95.25 202 TRP A O 1
ATOM 1648 N N . ILE A 1 203 ? -2.706 12.228 7.791 1.00 92.56 203 ILE A N 1
ATOM 1649 C CA . ILE A 1 203 ? -1.963 11.019 7.411 1.00 92.56 203 ILE A CA 1
ATOM 1650 C C . ILE A 1 203 ? -1.397 10.312 8.650 1.00 92.56 203 ILE A C 1
ATOM 1652 O O . ILE A 1 203 ? -1.407 9.081 8.712 1.00 92.56 203 ILE A O 1
ATOM 1656 N N . GLU A 1 204 ? -0.895 11.055 9.638 1.00 93.44 204 GLU A N 1
ATOM 1657 C CA . GLU A 1 204 ? -0.436 10.489 10.910 1.00 93.44 204 GLU A CA 1
ATOM 1658 C C . GLU A 1 204 ? -1.587 9.801 11.655 1.00 93.44 204 GLU A C 1
ATOM 1660 O O . GLU A 1 204 ? -1.434 8.646 12.054 1.00 93.44 204 GLU A O 1
ATOM 1665 N N . SER A 1 205 ? -2.765 10.419 11.734 1.00 94.81 205 SER A N 1
ATOM 1666 C CA . SER A 1 205 ? -3.951 9.812 12.347 1.00 94.81 205 SER A CA 1
ATOM 1667 C C . SER A 1 205 ? -4.430 8.562 11.610 1.00 94.81 205 SER A C 1
ATOM 1669 O O . SER A 1 205 ? -4.743 7.560 12.254 1.00 94.81 205 SER A O 1
ATOM 1671 N N . MET A 1 206 ? -4.401 8.547 10.273 1.00 94.31 206 MET A N 1
ATOM 1672 C CA . MET A 1 206 ? -4.694 7.334 9.496 1.00 94.31 206 MET A CA 1
ATOM 1673 C C . MET A 1 206 ? -3.726 6.187 9.827 1.00 94.31 206 MET A C 1
ATOM 1675 O O . MET A 1 206 ? -4.150 5.035 9.926 1.00 94.31 206 MET A O 1
ATOM 1679 N N . LYS A 1 207 ? -2.432 6.480 10.036 1.00 92.81 207 LYS A N 1
ATOM 1680 C CA . LYS A 1 207 ? -1.448 5.466 10.458 1.00 92.81 207 LYS A CA 1
ATOM 1681 C C . LYS A 1 207 ? -1.782 4.908 11.837 1.00 92.81 207 LYS A C 1
ATOM 1683 O O . LYS A 1 207 ? -1.804 3.691 11.992 1.00 92.81 207 LYS A O 1
ATOM 1688 N N . LYS A 1 208 ? -2.103 5.773 12.807 1.00 95.19 208 LYS A N 1
ATOM 1689 C CA . LYS A 1 208 ? -2.506 5.354 14.162 1.00 95.19 208 LYS A CA 1
ATOM 1690 C C . LYS A 1 208 ? -3.748 4.471 14.130 1.00 95.19 208 LYS A C 1
ATOM 1692 O O . LYS A 1 208 ? -3.765 3.418 14.760 1.00 95.19 208 LYS A O 1
ATOM 1697 N N . LEU A 1 209 ? -4.745 4.844 13.331 1.00 94.69 209 LEU A N 1
ATOM 1698 C CA . LEU A 1 209 ? -5.957 4.054 13.134 1.00 94.69 209 LEU A CA 1
ATOM 1699 C C . LEU A 1 209 ? -5.660 2.670 12.528 1.00 94.69 209 LEU A C 1
ATOM 1701 O O . LEU A 1 209 ? -6.178 1.656 13.000 1.00 94.69 209 LEU A O 1
ATOM 1705 N N . GLY A 1 210 ? -4.768 2.609 11.534 1.00 92.75 210 GLY A N 1
ATOM 1706 C CA . GLY A 1 210 ? -4.298 1.351 10.949 1.00 92.75 210 GLY A CA 1
ATOM 1707 C C . GLY A 1 210 ? -3.525 0.466 11.935 1.00 92.75 210 GLY A C 1
ATOM 1708 O O . GLY A 1 210 ? -3.726 -0.750 11.961 1.00 92.75 210 GLY A O 1
ATOM 1709 N N . GLU A 1 211 ? -2.679 1.059 12.780 1.00 94.62 211 GLU A N 1
ATOM 1710 C CA . GLU A 1 211 ? -1.966 0.349 13.849 1.00 94.62 211 GLU A CA 1
ATOM 1711 C C . GLU A 1 211 ? -2.935 -0.215 14.899 1.00 94.62 211 GLU A C 1
ATOM 1713 O O . GLU A 1 211 ? -2.818 -1.386 15.270 1.00 94.62 211 GLU A O 1
ATOM 1718 N N . MET A 1 212 ? -3.951 0.558 15.302 1.00 95.06 212 MET A N 1
ATOM 1719 C CA . MET A 1 212 ? -5.012 0.082 16.197 1.00 95.06 212 MET A CA 1
ATOM 1720 C C . MET A 1 212 ? -5.764 -1.109 15.592 1.00 95.06 212 MET A C 1
ATOM 1722 O O . MET A 1 212 ? -5.909 -2.139 16.254 1.00 95.06 212 MET A O 1
ATOM 1726 N N . LYS A 1 213 ? -6.168 -1.027 14.312 1.00 95.12 213 LYS A N 1
ATOM 1727 C CA . LYS A 1 213 ? -6.816 -2.142 13.594 1.00 95.12 213 LYS A CA 1
ATOM 1728 C C . LYS A 1 213 ? -5.976 -3.416 13.667 1.00 95.12 213 LYS A C 1
ATOM 1730 O O . LYS A 1 213 ? -6.503 -4.484 13.970 1.00 95.12 213 LYS A O 1
ATOM 1735 N N . LEU A 1 214 ? -4.672 -3.306 13.410 1.00 94.75 214 LEU A N 1
ATOM 1736 C CA . LEU A 1 214 ? -3.751 -4.443 13.428 1.00 94.75 214 LEU A CA 1
ATOM 1737 C C . LEU A 1 214 ? -3.678 -5.097 14.813 1.00 94.75 214 LEU A C 1
ATOM 1739 O O . LEU A 1 214 ? -3.678 -6.325 14.919 1.00 94.75 214 LEU A O 1
ATOM 1743 N N . TYR A 1 215 ? -3.598 -4.298 15.875 1.00 94.62 215 TYR A N 1
ATOM 1744 C CA . TYR A 1 215 ? -3.557 -4.811 17.243 1.00 94.62 215 TYR A CA 1
ATOM 1745 C C . TYR A 1 215 ? -4.856 -5.525 17.622 1.00 94.62 215 TYR A C 1
ATOM 1747 O O . TYR A 1 215 ? -4.807 -6.627 18.169 1.00 94.62 215 TYR A O 1
ATOM 1755 N N . ILE A 1 216 ? -6.004 -4.970 17.237 1.00 93.50 216 ILE A N 1
ATOM 1756 C CA . ILE A 1 216 ? -7.318 -5.571 17.491 1.00 93.50 216 ILE A CA 1
ATOM 1757 C C . ILE A 1 216 ? -7.508 -6.867 16.685 1.00 93.50 216 ILE A C 1
ATOM 1759 O O . ILE A 1 216 ? -8.023 -7.852 17.209 1.00 93.50 216 ILE A O 1
ATOM 1763 N N . GLN A 1 217 ? -7.028 -6.927 15.440 1.00 93.88 217 GLN A N 1
ATOM 1764 C CA . GLN A 1 217 ? -7.042 -8.160 14.642 1.00 93.88 217 GLN A CA 1
ATOM 1765 C C . GLN A 1 217 ? -6.188 -9.271 15.267 1.00 93.88 217 GLN A C 1
ATOM 1767 O O . GLN A 1 217 ? -6.589 -10.434 15.275 1.00 93.88 217 GLN A O 1
ATOM 1772 N N . ARG A 1 218 ? -5.016 -8.933 15.819 1.00 92.19 218 ARG A N 1
ATOM 1773 C CA . ARG A 1 218 ? -4.186 -9.902 16.558 1.00 92.19 218 ARG A CA 1
ATOM 1774 C C . ARG A 1 218 ? -4.898 -10.395 17.813 1.00 92.19 218 ARG A C 1
ATOM 1776 O O . ARG A 1 218 ? -4.891 -11.590 18.085 1.00 92.19 218 ARG A O 1
ATOM 1783 N N . TYR A 1 219 ? -5.539 -9.489 18.542 1.00 92.06 219 TYR A N 1
ATOM 1784 C CA . TYR A 1 219 ? -6.347 -9.833 19.705 1.00 92.06 219 TYR A CA 1
ATOM 1785 C C . TYR A 1 219 ? -7.492 -10.789 19.347 1.00 92.06 219 TYR A C 1
ATOM 1787 O O . TYR A 1 219 ? -7.656 -11.811 20.010 1.00 92.06 219 TYR A O 1
ATOM 1795 N N . GLN A 1 220 ? -8.205 -10.535 18.245 1.00 91.81 220 GLN A N 1
ATOM 1796 C CA . GLN A 1 220 ? -9.257 -11.423 17.747 1.00 91.81 220 GLN A CA 1
ATOM 1797 C C . GLN A 1 220 ? -8.755 -12.860 17.542 1.00 91.81 220 GLN A C 1
ATOM 1799 O O . GLN A 1 220 ? -9.396 -13.811 17.984 1.00 91.81 220 GLN A O 1
ATOM 1804 N N . GLN A 1 221 ? -7.588 -13.022 16.911 1.00 89.44 221 GLN A N 1
ATOM 1805 C CA . GLN A 1 221 ? -6.985 -14.341 16.679 1.00 89.44 221 GLN A CA 1
ATOM 1806 C C . GLN A 1 221 ? -6.694 -15.085 17.989 1.00 89.44 221 GLN A C 1
ATOM 1808 O O . GLN A 1 221 ? -6.814 -16.310 18.055 1.00 89.44 221 GLN A O 1
ATOM 1813 N N . ILE A 1 222 ? -6.322 -14.350 19.038 1.00 87.06 222 ILE A N 1
ATOM 1814 C CA . ILE A 1 222 ? -6.009 -14.920 20.347 1.00 87.06 222 ILE A CA 1
ATOM 1815 C C . ILE A 1 222 ? -7.295 -15.336 21.072 1.00 87.06 222 ILE A C 1
ATOM 1817 O O . ILE A 1 222 ? -7.380 -16.470 21.536 1.00 87.06 222 ILE A O 1
ATOM 1821 N N . VAL A 1 223 ? -8.307 -14.465 21.129 1.00 85.06 223 VAL A N 1
ATOM 1822 C CA . VAL A 1 223 ? -9.573 -14.729 21.844 1.00 85.06 223 VAL A CA 1
ATOM 1823 C C . VAL A 1 223 ? -10.387 -15.857 21.205 1.00 85.06 223 VAL A C 1
ATOM 1825 O O . VAL A 1 223 ? -11.091 -16.584 21.900 1.00 85.06 223 VAL A O 1
ATOM 1828 N N . GLN A 1 224 ? -10.253 -16.072 19.895 1.00 84.19 224 GLN A N 1
ATOM 1829 C CA . GLN A 1 224 ? -10.897 -17.193 19.200 1.00 84.19 224 GLN A CA 1
ATOM 1830 C C . GLN A 1 224 ? -10.310 -18.571 19.560 1.00 84.19 224 GLN A C 1
ATOM 1832 O O . GLN A 1 224 ? -10.895 -19.599 19.214 1.00 84.19 224 GLN A O 1
ATOM 1837 N N . THR A 1 225 ? -9.167 -18.622 20.250 1.00 82.31 225 THR A N 1
ATOM 1838 C CA . THR A 1 225 ? -8.524 -19.875 20.662 1.00 82.31 225 THR A CA 1
ATOM 1839 C C . THR A 1 225 ? -8.956 -20.259 22.078 1.00 82.31 225 THR A C 1
ATOM 1841 O O . THR A 1 225 ? -8.970 -19.427 22.979 1.00 82.31 225 THR A O 1
ATOM 1844 N N . SER A 1 226 ? -9.274 -21.536 22.320 1.00 79.06 226 SER A N 1
ATOM 1845 C CA . SER A 1 226 ? -9.586 -22.018 23.673 1.00 79.06 226 SER A CA 1
ATOM 1846 C C . SER A 1 226 ? -8.368 -21.890 24.597 1.00 79.06 226 SER A C 1
ATOM 1848 O O . SER A 1 226 ? -7.322 -22.482 24.318 1.00 79.06 226 SER A O 1
ATOM 1850 N N . ILE A 1 227 ? -8.510 -21.157 25.701 1.00 77.06 227 ILE A N 1
ATOM 1851 C CA . ILE A 1 227 ? -7.432 -20.885 26.661 1.00 77.06 227 ILE A CA 1
ATOM 1852 C C . ILE A 1 227 ? -7.408 -21.978 27.745 1.00 77.06 227 ILE A C 1
ATOM 1854 O O . ILE A 1 227 ? -8.435 -22.284 28.349 1.00 77.06 227 ILE A O 1
ATOM 1858 N N . ASP A 1 228 ? -6.235 -22.563 28.008 1.00 80.12 228 ASP A N 1
ATOM 1859 C CA . ASP A 1 228 ? -5.994 -23.428 29.178 1.00 80.12 228 ASP A CA 1
ATOM 1860 C C . ASP A 1 228 ? -6.001 -22.571 30.458 1.00 80.12 228 ASP A C 1
ATOM 1862 O O . ASP A 1 228 ? -5.456 -21.466 30.461 1.00 80.12 228 ASP A O 1
ATOM 1866 N N . GLU A 1 229 ? -6.559 -23.068 31.566 1.00 77.44 229 GLU A N 1
ATOM 1867 C CA . GLU A 1 229 ? -6.573 -22.373 32.866 1.00 77.44 229 GLU A CA 1
ATOM 1868 C C . GLU A 1 229 ? -5.188 -21.849 33.291 1.00 77.44 229 GLU A C 1
ATOM 1870 O O . GLU A 1 229 ? -5.082 -20.792 33.915 1.00 77.44 229 GLU A O 1
ATOM 1875 N N . LYS A 1 230 ? -4.102 -22.533 32.908 1.00 83.00 230 LYS A N 1
ATOM 1876 C CA . LYS A 1 230 ? -2.721 -22.103 33.197 1.00 83.00 230 LYS A CA 1
ATOM 1877 C C . LYS A 1 230 ? -2.303 -20.826 32.467 1.00 83.00 230 LYS A C 1
ATOM 1879 O O . LYS A 1 230 ? -1.371 -20.156 32.906 1.00 83.00 230 LYS A O 1
ATOM 1884 N N . CYS A 1 231 ? -2.962 -20.495 31.361 1.00 81.88 231 CYS A N 1
ATOM 1885 C CA . CYS A 1 231 ? -2.671 -19.329 30.530 1.00 81.88 231 CYS A CA 1
ATOM 1886 C C . CYS A 1 231 ? -3.517 -18.102 30.902 1.00 81.88 231 CYS A C 1
ATOM 1888 O O . CYS A 1 231 ? -3.281 -17.027 30.353 1.00 81.88 231 CYS A O 1
ATOM 1890 N N . LEU A 1 232 ? -4.456 -18.225 31.850 1.00 81.75 232 LEU A N 1
ATOM 1891 C CA . LEU A 1 232 ? -5.379 -17.147 32.215 1.00 81.75 232 LEU A CA 1
ATOM 1892 C C . LEU A 1 232 ? -4.640 -15.882 32.688 1.00 81.75 232 LEU A C 1
ATOM 1894 O O . LEU A 1 232 ? -4.930 -14.787 32.219 1.00 81.75 232 LEU A O 1
ATOM 1898 N N . CYS A 1 233 ? -3.616 -16.035 33.537 1.00 83.88 233 CYS A N 1
ATOM 1899 C CA . CYS A 1 233 ? -2.799 -14.909 34.007 1.00 83.88 233 CYS A CA 1
ATOM 1900 C C . CYS A 1 233 ? -2.052 -14.204 32.863 1.00 83.88 233 CYS A C 1
ATOM 1902 O O . CYS A 1 233 ? -1.926 -12.982 32.863 1.00 83.88 233 CYS A O 1
ATOM 1904 N N . SER A 1 234 ? -1.552 -14.966 31.884 1.00 87.12 234 SER A N 1
ATOM 1905 C CA . SER A 1 234 ? -0.876 -14.407 30.707 1.00 87.12 234 SER A CA 1
ATOM 1906 C C . SER A 1 234 ? -1.848 -13.654 29.806 1.00 87.12 234 SER A C 1
ATOM 1908 O O . SER A 1 234 ? -1.480 -12.624 29.250 1.00 87.12 234 SER A O 1
ATOM 1910 N N . MET A 1 235 ? -3.086 -14.138 29.697 1.00 85.62 235 MET A N 1
ATOM 1911 C CA . MET A 1 235 ? -4.142 -13.469 28.944 1.00 85.62 235 MET A CA 1
ATOM 1912 C C . MET A 1 235 ? -4.548 -12.144 29.579 1.00 85.62 235 MET A C 1
ATOM 1914 O O . MET A 1 235 ? -4.622 -11.152 28.864 1.00 85.62 235 MET A O 1
ATOM 1918 N N . THR A 1 236 ? -4.720 -12.094 30.902 1.00 86.88 236 THR A N 1
ATOM 1919 C CA . THR A 1 236 ? -5.003 -10.836 31.611 1.00 86.88 236 THR A CA 1
ATOM 1920 C C . THR A 1 236 ? -3.881 -9.813 31.416 1.00 86.88 236 THR A C 1
ATOM 1922 O O . THR A 1 236 ? -4.144 -8.673 31.040 1.00 86.88 236 THR A O 1
ATOM 1925 N N . ALA A 1 237 ? -2.620 -10.229 31.573 1.00 89.69 237 ALA A N 1
ATOM 1926 C CA . ALA A 1 237 ? -1.474 -9.345 31.351 1.00 89.69 237 ALA A CA 1
ATOM 1927 C C . ALA A 1 237 ? -1.384 -8.854 29.892 1.00 89.69 237 ALA A C 1
ATOM 1929 O O . ALA A 1 237 ? -1.037 -7.703 29.637 1.00 89.69 237 ALA A O 1
ATOM 1930 N N . TYR A 1 238 ? -1.714 -9.716 28.923 1.00 91.06 238 TYR A N 1
ATOM 1931 C CA . TYR A 1 238 ? -1.784 -9.332 27.514 1.00 91.06 238 TYR A CA 1
ATOM 1932 C C . TYR A 1 238 ? -2.891 -8.303 27.253 1.00 91.06 238 TYR A C 1
ATOM 1934 O O . TYR A 1 238 ? -2.637 -7.323 26.557 1.00 91.06 238 TYR A O 1
ATOM 1942 N N . THR A 1 239 ? -4.090 -8.490 27.819 1.00 91.12 239 THR A N 1
ATOM 1943 C CA . THR A 1 239 ? -5.197 -7.536 27.657 1.00 91.12 239 THR A CA 1
ATOM 1944 C C . THR A 1 239 ? -4.882 -6.173 28.263 1.00 91.12 239 THR A C 1
ATOM 1946 O O . THR A 1 239 ? -5.143 -5.167 27.615 1.00 91.12 239 THR A O 1
ATOM 1949 N N . GLU A 1 240 ? -4.255 -6.125 29.443 1.00 92.75 240 GLU A N 1
ATOM 1950 C CA . GLU A 1 240 ? -3.826 -4.865 30.072 1.00 92.75 240 GLU A CA 1
ATOM 1951 C C . GLU A 1 240 ? -2.801 -4.131 29.196 1.00 92.75 240 GLU A C 1
ATOM 1953 O O . GLU A 1 240 ? -2.984 -2.963 28.862 1.00 92.75 240 GLU A O 1
ATOM 1958 N N . MET A 1 241 ? -1.771 -4.844 28.723 1.00 94.38 241 MET A N 1
ATOM 1959 C CA . MET A 1 241 ? -0.765 -4.277 27.818 1.00 94.38 241 MET A CA 1
ATOM 1960 C C . MET A 1 241 ? -1.384 -3.772 26.505 1.00 94.38 241 MET A C 1
ATOM 1962 O O . MET A 1 241 ? -0.972 -2.737 25.982 1.00 94.38 241 MET A O 1
ATOM 1966 N N . LEU A 1 242 ? -2.349 -4.506 25.947 1.00 94.31 242 LEU A N 1
ATOM 1967 C CA . LEU A 1 242 ? -3.037 -4.115 24.721 1.00 94.31 242 LEU A CA 1
ATOM 1968 C C . LEU A 1 242 ? -3.856 -2.833 24.921 1.00 94.31 242 LEU A C 1
ATOM 1970 O O . LEU A 1 242 ? -3.819 -1.963 24.054 1.00 94.31 242 LEU A O 1
ATOM 1974 N N . ILE A 1 243 ? -4.555 -2.696 26.050 1.00 94.69 243 ILE A N 1
ATOM 1975 C CA . ILE A 1 243 ? -5.306 -1.479 26.386 1.00 94.69 243 ILE A CA 1
ATOM 1976 C C . ILE A 1 243 ? -4.357 -0.281 26.469 1.00 94.69 243 ILE A C 1
ATOM 1978 O O . ILE A 1 243 ? -4.621 0.734 25.831 1.00 94.69 243 ILE A O 1
ATOM 1982 N N . ASP A 1 244 ? -3.210 -0.411 27.141 1.00 95.06 244 ASP A N 1
ATOM 1983 C CA . ASP A 1 244 ? -2.208 0.664 27.224 1.00 95.06 244 ASP A CA 1
ATOM 1984 C C . ASP A 1 244 ? -1.666 1.077 25.843 1.00 95.06 244 ASP A C 1
ATOM 1986 O O . ASP A 1 244 ? -1.480 2.266 25.549 1.00 95.06 244 ASP A O 1
ATOM 1990 N N . GLN A 1 245 ? -1.428 0.095 24.968 1.00 95.25 245 GLN A N 1
ATOM 1991 C CA . GLN A 1 245 ? -0.998 0.340 23.590 1.00 95.25 245 GLN A CA 1
ATOM 1992 C C . GLN A 1 245 ? -2.069 1.078 22.785 1.00 95.25 245 GLN A C 1
ATOM 1994 O O . GLN A 1 245 ? -1.750 2.063 22.118 1.00 95.25 245 GLN A O 1
ATOM 1999 N N . ILE A 1 246 ? -3.329 0.638 22.857 1.00 95.50 246 ILE A N 1
ATOM 2000 C CA . ILE A 1 246 ? -4.426 1.310 22.158 1.00 95.50 246 ILE A CA 1
ATOM 2001 C C . ILE A 1 246 ? -4.654 2.712 22.721 1.00 95.50 246 ILE A C 1
ATOM 2003 O O . ILE A 1 246 ? -4.783 3.642 21.937 1.00 95.50 246 ILE A O 1
ATOM 2007 N N . ASN A 1 247 ? -4.629 2.896 24.039 1.00 95.44 247 ASN A N 1
ATOM 2008 C CA . ASN A 1 247 ? -4.769 4.204 24.676 1.00 95.44 247 ASN A CA 1
ATOM 2009 C C . ASN A 1 247 ? -3.713 5.192 24.161 1.00 95.44 247 ASN A C 1
ATOM 2011 O O . ASN A 1 247 ? -4.017 6.324 23.797 1.00 95.44 247 ASN A O 1
ATOM 2015 N N . THR A 1 248 ? -2.460 4.744 24.052 1.00 96.06 248 THR A N 1
ATOM 2016 C CA . THR A 1 248 ? -1.379 5.573 23.502 1.00 96.06 248 THR A CA 1
ATOM 2017 C C . THR A 1 248 ? -1.669 5.980 22.053 1.00 96.06 248 THR A C 1
ATOM 2019 O O . THR A 1 248 ? -1.567 7.157 21.713 1.00 96.06 248 THR A O 1
ATOM 2022 N N . LEU A 1 249 ? -2.079 5.030 21.206 1.00 96.56 249 LEU A N 1
ATOM 2023 C CA . LEU A 1 249 ? -2.441 5.313 19.813 1.00 96.56 249 LEU A CA 1
ATOM 2024 C C . LEU A 1 249 ? -3.677 6.214 19.701 1.00 96.56 249 LEU A C 1
ATOM 2026 O O . LEU A 1 249 ? -3.728 7.061 18.811 1.00 96.56 249 LEU A O 1
ATOM 2030 N N . TRP A 1 250 ? -4.646 6.054 20.600 1.00 96.75 250 TRP A N 1
ATOM 2031 C CA . TRP A 1 250 ? -5.871 6.841 20.640 1.00 96.75 250 TRP A CA 1
ATOM 2032 C C . TRP A 1 250 ? -5.598 8.300 20.997 1.00 96.75 250 TRP A C 1
ATOM 2034 O O . TRP A 1 250 ? -6.086 9.201 20.319 1.00 96.75 250 TRP A O 1
ATOM 2044 N N . ASN A 1 251 ? -4.763 8.538 22.010 1.00 95.38 251 ASN A N 1
ATOM 2045 C CA . ASN A 1 251 ? -4.364 9.885 22.420 1.00 95.38 251 ASN A CA 1
ATOM 2046 C C . ASN A 1 251 ? -3.593 10.631 21.321 1.00 95.38 251 ASN A C 1
ATOM 2048 O O . ASN A 1 251 ? -3.701 11.849 21.222 1.00 95.38 251 ASN A O 1
ATOM 2052 N N . ASP A 1 252 ? -2.844 9.917 20.477 1.00 94.56 252 ASP A N 1
ATOM 2053 C CA . ASP A 1 252 ? -2.229 10.509 19.285 1.00 94.56 252 ASP A CA 1
ATOM 2054 C C . ASP A 1 252 ? -3.267 10.749 18.174 1.00 94.56 252 ASP A C 1
ATOM 2056 O O . ASP A 1 252 ? -3.223 11.764 17.482 1.00 94.56 252 ASP A O 1
ATOM 2060 N N . PHE A 1 253 ? -4.203 9.814 17.985 1.00 95.75 253 PHE A N 1
ATOM 2061 C CA . PHE A 1 253 ? -5.235 9.882 16.948 1.00 95.75 253 PHE A CA 1
ATOM 2062 C C . PHE A 1 253 ? -6.206 11.048 17.166 1.00 95.75 253 PHE A C 1
ATOM 2064 O O . PHE A 1 253 ? -6.497 11.772 16.211 1.00 95.75 253 PHE A O 1
ATOM 2071 N N . ILE A 1 254 ? -6.662 11.259 18.406 1.00 95.31 254 ILE A N 1
ATOM 2072 C CA . ILE A 1 254 ? -7.673 12.266 18.768 1.00 95.31 254 ILE A CA 1
ATOM 2073 C C . ILE A 1 254 ? -7.215 13.702 18.485 1.00 95.31 254 ILE A C 1
ATOM 2075 O O . ILE A 1 254 ? -8.039 14.595 18.339 1.00 95.31 254 ILE A O 1
ATOM 2079 N N . LEU A 1 255 ? -5.909 13.933 18.305 1.00 94.56 255 LEU A N 1
ATOM 2080 C CA . LEU A 1 255 ? -5.366 15.240 17.919 1.00 94.56 255 LEU A CA 1
ATOM 2081 C C . LEU A 1 255 ? -5.936 15.765 16.589 1.00 94.56 255 LEU A C 1
ATOM 2083 O O . LEU A 1 255 ? -5.860 16.961 16.325 1.00 94.56 255 LEU A O 1
ATOM 2087 N N . VAL A 1 256 ? -6.507 14.894 15.749 1.00 96.06 256 VAL A N 1
ATOM 2088 C CA . VAL A 1 256 ? -7.174 15.279 14.494 1.00 96.06 256 VAL A CA 1
ATOM 2089 C C . VAL A 1 256 ? -8.607 15.787 14.688 1.00 96.06 256 VAL A C 1
ATOM 2091 O O . VAL A 1 256 ? -9.212 16.258 13.729 1.00 96.06 256 VAL A O 1
ATOM 2094 N N . GLU A 1 257 ? -9.173 15.708 15.895 1.00 95.12 257 GLU A N 1
ATOM 2095 C CA . GLU A 1 257 ? -10.567 16.081 16.169 1.00 95.12 257 GLU A CA 1
ATOM 2096 C C . GLU A 1 257 ? -10.866 17.554 15.861 1.00 95.12 257 GLU A C 1
ATOM 2098 O O . GLU A 1 257 ? -11.885 17.861 15.230 1.00 95.12 257 GLU A O 1
ATOM 2103 N N . ASP A 1 258 ? -9.957 18.453 16.242 1.00 93.81 258 ASP A N 1
ATOM 2104 C CA . ASP A 1 258 ? -10.079 19.883 15.946 1.00 93.81 258 ASP A CA 1
ATOM 2105 C C . ASP A 1 258 ? -10.108 20.116 14.429 1.00 93.81 258 ASP A C 1
ATOM 2107 O O . ASP A 1 258 ? -10.992 20.804 13.918 1.00 93.81 258 ASP A O 1
ATOM 2111 N N . LEU A 1 259 ? -9.215 19.446 13.689 1.00 94.62 259 LEU A N 1
ATOM 2112 C CA . LEU A 1 259 ? -9.174 19.511 12.227 1.00 94.62 259 LEU A CA 1
ATOM 2113 C C . LEU A 1 259 ? -10.469 18.971 11.601 1.00 94.62 259 LEU A C 1
ATOM 2115 O O . LEU A 1 259 ? -11.010 19.588 10.688 1.00 94.62 259 LEU A O 1
ATOM 2119 N N . VAL A 1 260 ? -11.002 17.845 12.086 1.00 94.94 260 VAL A N 1
ATOM 2120 C CA . VAL A 1 260 ? -12.291 17.308 11.611 1.00 94.94 260 VAL A CA 1
ATOM 2121 C C . VAL A 1 260 ? -13.414 18.318 11.841 1.00 94.94 260 VAL A C 1
ATOM 2123 O O . VAL A 1 260 ? -14.245 18.515 10.956 1.00 94.94 260 VAL A O 1
ATOM 2126 N N . SER A 1 261 ? -13.434 18.983 12.997 1.00 93.25 261 SER A N 1
ATOM 2127 C CA . SER A 1 261 ? -14.445 19.997 13.305 1.00 93.25 261 SER A CA 1
ATOM 2128 C C . SER A 1 261 ? -14.349 21.209 12.373 1.00 93.25 261 SER A C 1
ATOM 2130 O O . SER A 1 261 ? -15.375 21.632 11.844 1.00 93.25 261 SER A O 1
ATOM 2132 N N . GLU A 1 262 ? -13.141 21.705 12.089 1.00 93.06 262 GLU A N 1
ATOM 2133 C CA . GLU A 1 262 ? -12.913 22.787 11.116 1.00 93.06 262 GLU A CA 1
ATOM 2134 C C . GLU A 1 262 ? -13.334 22.398 9.687 1.00 93.06 262 GLU A C 1
ATOM 2136 O O . GLU A 1 262 ? -13.913 23.204 8.950 1.00 93.06 262 GLU A O 1
ATOM 2141 N N . LEU A 1 263 ? -13.072 21.150 9.283 1.00 93.00 263 LEU A N 1
ATOM 2142 C CA . LEU A 1 263 ? -13.459 20.645 7.965 1.00 93.00 263 LEU A CA 1
ATOM 2143 C C . LEU A 1 263 ? -14.982 20.553 7.815 1.00 93.00 263 LEU A C 1
ATOM 2145 O O . LEU A 1 263 ? -15.500 20.862 6.744 1.00 93.00 263 LEU A O 1
ATOM 2149 N N . ILE A 1 264 ? -15.711 20.184 8.875 1.00 92.69 264 ILE A N 1
ATOM 2150 C CA . ILE A 1 264 ? -17.182 20.099 8.858 1.00 92.69 264 ILE A CA 1
ATOM 2151 C C . ILE A 1 264 ? -17.815 21.462 8.560 1.00 92.69 264 ILE A C 1
ATOM 2153 O O . ILE A 1 264 ? -18.791 21.517 7.813 1.00 92.69 264 ILE A O 1
ATOM 2157 N N . GLU A 1 265 ? -17.267 22.552 9.104 1.00 90.62 265 GLU A N 1
ATOM 2158 C CA . GLU A 1 265 ? -17.810 23.906 8.909 1.00 90.62 265 GLU A CA 1
ATOM 2159 C C . GLU A 1 265 ? -17.767 24.363 7.445 1.00 90.62 265 GLU A C 1
ATOM 2161 O O . GLU A 1 265 ? -18.619 25.138 7.008 1.00 90.62 265 GLU A O 1
ATOM 2166 N N . ASN A 1 266 ? -16.789 23.866 6.684 1.00 87.69 266 ASN A N 1
ATOM 2167 C CA . ASN A 1 266 ? -16.522 24.282 5.307 1.00 87.69 266 ASN A CA 1
ATOM 2168 C C . ASN A 1 266 ? -16.899 23.215 4.263 1.00 87.69 266 ASN A C 1
ATOM 2170 O O . ASN A 1 266 ? -16.760 23.448 3.060 1.00 87.69 266 ASN A O 1
ATOM 2174 N N . ALA A 1 267 ? -17.362 22.044 4.705 1.00 89.62 267 ALA A N 1
ATOM 2175 C CA . ALA A 1 267 ? -17.694 20.922 3.841 1.00 89.62 267 ALA A CA 1
ATOM 2176 C C . ALA A 1 267 ? -19.031 21.116 3.105 1.00 89.62 267 ALA A C 1
ATOM 2178 O O . ALA A 1 267 ? -19.971 21.739 3.598 1.00 89.62 267 ALA A O 1
ATOM 2179 N N . ASN A 1 268 ? -19.138 20.513 1.918 1.00 90.56 268 ASN A N 1
ATOM 2180 C CA . ASN A 1 268 ? -20.437 20.295 1.284 1.00 90.56 268 ASN A CA 1
ATOM 2181 C C . ASN A 1 268 ? -21.243 19.233 2.061 1.00 90.56 268 ASN A C 1
ATOM 2183 O O . ASN A 1 268 ? -20.710 18.561 2.942 1.00 90.56 268 ASN A O 1
ATOM 2187 N N . GLU A 1 269 ? -22.521 19.064 1.722 1.00 89.69 269 GLU A N 1
ATOM 2188 C CA . GLU A 1 269 ? -23.427 18.133 2.414 1.00 89.69 269 GLU A CA 1
ATOM 2189 C C . GLU A 1 269 ? -22.851 16.706 2.493 1.00 89.69 269 GLU A C 1
ATOM 2191 O O . GLU A 1 269 ? -22.739 16.145 3.579 1.00 89.69 269 GLU A O 1
ATOM 2196 N N . GLN A 1 270 ? -22.354 16.176 1.372 1.00 88.94 270 GLN A N 1
ATOM 2197 C CA . GLN A 1 270 ? -21.788 14.826 1.294 1.00 88.94 270 GLN A CA 1
ATOM 2198 C C . GLN A 1 270 ? -20.524 14.643 2.154 1.00 88.94 270 GLN A C 1
ATOM 2200 O O . GLN A 1 270 ? -20.409 13.678 2.906 1.00 88.94 270 GLN A O 1
ATOM 2205 N N . ASN A 1 271 ? -19.558 15.560 2.069 1.00 90.56 271 ASN A N 1
ATOM 2206 C CA . ASN A 1 271 ? -18.332 15.483 2.864 1.00 90.56 271 ASN A CA 1
ATOM 2207 C C . ASN A 1 271 ? -18.623 15.725 4.348 1.00 90.56 271 ASN A C 1
ATOM 2209 O O . ASN A 1 271 ? -17.966 15.129 5.197 1.00 90.56 271 ASN A O 1
ATOM 2213 N N . SER A 1 272 ? -19.613 16.563 4.666 1.00 91.69 272 SER A N 1
ATOM 2214 C CA . SER A 1 272 ? -20.055 16.807 6.038 1.00 91.69 272 SER A CA 1
ATOM 2215 C C . SER A 1 272 ? -20.636 15.536 6.660 1.00 91.69 272 SER A C 1
ATOM 2217 O O . SER A 1 272 ? -20.273 15.186 7.781 1.00 91.69 272 SER A O 1
ATOM 2219 N N . GLU A 1 273 ? -21.467 14.781 5.933 1.00 93.06 273 GLU A N 1
ATOM 2220 C CA . GLU A 1 273 ? -21.964 13.473 6.385 1.00 93.06 273 GLU A CA 1
ATOM 2221 C C . GLU A 1 273 ? -20.816 12.506 6.702 1.00 93.06 273 GLU A C 1
ATOM 2223 O O . GLU A 1 273 ? -20.778 11.922 7.786 1.00 93.06 273 GLU A O 1
ATOM 2228 N N . LEU A 1 274 ? -19.839 12.392 5.799 1.00 94.19 274 LEU A N 1
ATOM 2229 C CA . LEU A 1 274 ? -18.666 11.538 5.987 1.00 94.19 274 LEU A CA 1
ATOM 2230 C C . LEU A 1 274 ? -17.811 11.964 7.193 1.00 94.19 274 LEU A C 1
ATOM 2232 O O . LEU A 1 274 ? -17.429 11.129 8.013 1.00 94.19 274 LEU A O 1
ATOM 2236 N N . LEU A 1 275 ? -17.543 13.262 7.345 1.00 95.12 275 LEU A N 1
ATOM 2237 C CA . LEU A 1 275 ? -16.794 13.799 8.483 1.00 95.12 275 LEU A CA 1
ATOM 2238 C C . LEU A 1 275 ? -17.530 13.583 9.811 1.00 95.12 275 LEU A C 1
ATOM 2240 O O . LEU A 1 275 ? -16.890 13.315 10.826 1.00 95.12 275 LEU A O 1
ATOM 2244 N N . ASN A 1 276 ? -18.865 13.633 9.815 1.00 93.88 276 ASN A N 1
ATOM 2245 C CA . ASN A 1 276 ? -19.655 13.323 11.004 1.00 93.88 276 ASN A CA 1
ATOM 2246 C C . ASN A 1 276 ? -19.497 11.859 11.440 1.00 93.88 276 ASN A C 1
ATOM 2248 O O . ASN A 1 276 ? -19.482 11.595 12.640 1.00 93.88 276 ASN A O 1
ATOM 2252 N N . VAL A 1 277 ? -19.305 10.914 10.512 1.00 94.31 277 VAL A N 1
ATOM 2253 C CA . VAL A 1 277 ? -18.983 9.519 10.870 1.00 94.31 277 VAL A CA 1
ATOM 2254 C C . VAL A 1 277 ? -17.635 9.437 11.589 1.00 94.31 277 VAL A C 1
ATOM 2256 O O . VAL A 1 277 ? -17.537 8.790 12.631 1.00 94.31 277 VAL A O 1
ATOM 2259 N N . VAL A 1 278 ? -16.609 10.136 11.087 1.00 94.94 278 VAL A N 1
ATOM 2260 C CA . VAL A 1 278 ? -15.295 10.213 11.756 1.00 94.94 278 VAL A CA 1
ATOM 2261 C C . VAL A 1 278 ? -15.434 10.853 13.139 1.00 94.94 278 VAL A C 1
ATOM 2263 O O . VAL A 1 278 ? -14.873 10.357 14.111 1.00 94.94 278 VAL A O 1
ATOM 2266 N N . LYS A 1 279 ? -16.242 11.911 13.256 1.00 94.50 279 LYS A N 1
ATOM 2267 C CA . LYS A 1 279 ? -16.502 12.590 14.528 1.00 94.50 279 LYS A CA 1
ATOM 2268 C C . LYS A 1 279 ? -17.206 11.698 15.550 1.00 94.50 279 LYS A C 1
ATOM 2270 O O . LYS A 1 279 ? -16.873 11.738 16.729 1.00 94.50 279 LYS A O 1
ATOM 2275 N N . LEU A 1 280 ? -18.168 10.884 15.119 1.00 94.19 280 LEU A N 1
ATOM 2276 C CA . LEU A 1 280 ? -18.832 9.919 15.998 1.00 94.19 280 LEU A CA 1
ATOM 2277 C C . LEU A 1 280 ? -17.837 8.896 16.551 1.00 94.19 280 LEU A C 1
ATOM 2279 O O . LEU A 1 280 ? -17.906 8.573 17.737 1.00 94.19 280 LEU A O 1
ATOM 2283 N N . PHE A 1 281 ? -16.884 8.458 15.725 1.00 95.19 281 PHE A N 1
ATOM 2284 C CA . PHE A 1 281 ? -15.861 7.495 16.121 1.00 95.19 281 PHE A CA 1
ATOM 2285 C C . PHE A 1 281 ? -14.973 7.988 17.274 1.00 95.19 281 PHE A C 1
ATOM 2287 O O . PHE A 1 281 ? -14.534 7.172 18.076 1.00 95.19 281 PHE A O 1
ATOM 2294 N N . PHE A 1 282 ? -14.774 9.298 17.450 1.00 93.69 282 PHE A N 1
ATOM 2295 C CA . PHE A 1 282 ? -14.024 9.837 18.597 1.00 93.69 282 PHE A CA 1
ATOM 2296 C C . PHE A 1 282 ? -14.623 9.474 19.965 1.00 93.69 282 PHE A C 1
ATOM 2298 O O . PHE A 1 282 ? -13.910 9.477 20.966 1.00 93.69 282 PHE A O 1
ATOM 2305 N N . ASN A 1 283 ? -15.898 9.082 20.014 1.00 92.50 283 ASN A N 1
ATOM 2306 C CA . ASN A 1 283 ? -16.556 8.632 21.241 1.00 92.50 283 ASN A CA 1
ATOM 2307 C C . ASN A 1 283 ? -16.481 7.106 21.454 1.00 92.50 283 ASN A C 1
ATOM 2309 O O . ASN A 1 283 ? -16.985 6.611 22.458 1.00 92.50 283 ASN A O 1
ATOM 2313 N N . CYS A 1 284 ? -15.861 6.345 20.545 1.00 92.38 284 CYS A N 1
ATOM 2314 C CA . CYS A 1 284 ? -15.814 4.878 20.609 1.00 92.38 284 CYS A CA 1
ATOM 2315 C C . CYS A 1 284 ? -14.723 4.316 21.540 1.00 92.38 284 CYS A C 1
ATOM 2317 O O . CYS A 1 284 ? -14.609 3.096 21.661 1.00 92.38 284 CYS A O 1
ATOM 2319 N N . TYR A 1 285 ? -13.913 5.154 22.196 1.00 91.81 285 TYR A N 1
ATOM 2320 C CA . TYR A 1 285 ? -12.804 4.672 23.031 1.00 91.81 285 TYR A CA 1
ATOM 2321 C C . TYR A 1 285 ? -13.269 3.769 24.182 1.00 91.81 285 TYR A C 1
ATOM 2323 O O . TYR A 1 285 ? -12.726 2.682 24.372 1.00 91.81 285 TYR A O 1
ATOM 2331 N N . GLU A 1 286 ? -14.306 4.183 24.917 1.00 91.25 286 GLU A N 1
ATOM 2332 C CA . GLU A 1 286 ? -14.833 3.410 26.051 1.00 91.25 286 GLU A CA 1
ATOM 2333 C C . GLU A 1 286 ? -15.370 2.040 25.610 1.00 91.25 286 GLU A C 1
ATOM 2335 O O . GLU A 1 286 ? -15.194 1.034 26.301 1.00 91.25 286 GLU A O 1
ATOM 2340 N N . GLU A 1 287 ? -16.001 1.984 24.435 1.00 90.56 287 GLU A N 1
ATOM 2341 C CA . GLU A 1 287 ? -16.495 0.742 23.839 1.00 90.56 287 GLU A CA 1
ATOM 2342 C C . GLU A 1 287 ? -15.334 -0.189 23.468 1.00 90.56 287 GLU A C 1
ATOM 2344 O O . GLU A 1 287 ? -15.362 -1.378 23.794 1.00 90.56 287 GLU A O 1
ATOM 2349 N N . LEU A 1 288 ? -14.275 0.363 22.869 1.00 89.62 288 LEU A N 1
ATOM 2350 C CA . LEU A 1 288 ? -13.058 -0.368 22.530 1.00 89.62 288 LEU A CA 1
ATOM 2351 C C . LEU A 1 288 ? -12.417 -0.981 23.784 1.00 89.62 288 LEU A C 1
ATOM 2353 O O . LEU A 1 288 ? -12.164 -2.189 23.825 1.00 89.62 288 LEU A O 1
ATOM 2357 N N . GLU A 1 289 ? -12.197 -0.175 24.823 1.00 92.00 289 GLU A N 1
ATOM 2358 C CA . GLU A 1 289 ? -11.624 -0.631 26.093 1.00 92.00 289 GLU A CA 1
ATOM 2359 C C . GLU A 1 289 ? -12.488 -1.721 26.743 1.00 92.00 289 GLU A C 1
ATOM 2361 O O . GLU A 1 289 ? -11.969 -2.738 27.218 1.00 92.00 289 GLU A O 1
ATOM 2366 N N . THR A 1 290 ? -13.813 -1.555 26.709 1.00 91.75 290 THR A N 1
ATOM 2367 C CA . THR A 1 290 ? -14.768 -2.516 27.273 1.00 91.75 290 THR A CA 1
ATOM 2368 C C . THR A 1 290 ? -14.697 -3.861 26.559 1.00 91.75 290 THR A C 1
ATOM 2370 O O . THR A 1 290 ? -14.617 -4.897 27.225 1.00 91.75 290 THR A O 1
ATOM 2373 N N . VAL A 1 291 ? -14.692 -3.880 25.221 1.00 91.00 291 VAL A N 1
ATOM 2374 C CA . VAL A 1 291 ? -14.612 -5.123 24.434 1.00 91.00 291 VAL A CA 1
ATOM 2375 C C . VAL A 1 291 ? -13.328 -5.888 24.749 1.00 91.00 291 VAL A C 1
ATOM 2377 O O . VAL A 1 291 ? -13.383 -7.093 24.998 1.00 91.00 291 VAL A O 1
ATOM 2380 N N . ILE A 1 292 ? -12.190 -5.189 24.825 1.00 89.69 292 ILE A N 1
ATOM 2381 C CA . ILE A 1 292 ? -10.902 -5.822 25.130 1.00 89.69 292 ILE A CA 1
ATOM 2382 C C . ILE A 1 292 ? -10.885 -6.370 26.563 1.00 89.69 292 ILE A C 1
ATOM 2384 O O . ILE A 1 292 ? -10.516 -7.530 26.775 1.00 89.69 292 ILE A O 1
ATOM 2388 N N . SER A 1 293 ? -11.332 -5.564 27.531 1.00 87.88 293 SER A N 1
ATOM 2389 C CA . SER A 1 293 ? -11.344 -5.909 28.961 1.00 87.88 293 SER A CA 1
ATOM 2390 C C . SER A 1 293 ? -12.252 -7.096 29.280 1.00 87.88 293 SER A C 1
ATOM 2392 O O . SER A 1 293 ? -11.946 -7.909 30.150 1.00 87.88 293 SER A O 1
ATOM 2394 N N . THR A 1 294 ? -13.374 -7.210 28.569 1.00 86.00 294 THR A N 1
ATOM 2395 C CA . THR A 1 294 ? -14.363 -8.283 28.761 1.00 86.00 294 THR A CA 1
ATOM 2396 C C . THR A 1 294 ? -14.053 -9.552 27.969 1.00 86.00 294 THR A C 1
ATOM 2398 O O . THR A 1 294 ? -14.794 -10.524 28.091 1.00 86.00 294 THR A O 1
ATOM 2401 N N . GLN A 1 295 ? -12.943 -9.583 27.219 1.00 81.69 295 GLN A N 1
ATOM 2402 C CA . GLN A 1 295 ? -12.548 -10.727 26.385 1.00 81.69 295 GLN A CA 1
ATOM 2403 C C . GLN A 1 295 ? -13.586 -11.078 25.306 1.00 81.69 295 GLN A C 1
ATOM 2405 O O . GLN A 1 295 ? -13.768 -12.245 24.960 1.00 81.69 295 GLN A O 1
ATOM 2410 N N . ASN A 1 296 ? -14.282 -10.062 24.790 1.00 85.50 296 ASN A N 1
ATOM 2411 C CA . ASN A 1 296 ? -15.336 -10.221 23.795 1.00 85.50 296 ASN A CA 1
ATOM 2412 C C . ASN A 1 296 ? -14.783 -10.207 22.361 1.00 85.50 296 ASN A C 1
ATOM 2414 O O . ASN A 1 296 ? -13.669 -9.752 22.102 1.00 85.50 296 ASN A O 1
ATOM 2418 N N . ASP A 1 297 ? -15.580 -10.702 21.411 1.00 87.94 297 ASP A N 1
ATOM 2419 C CA . ASP A 1 297 ? -15.216 -10.688 19.992 1.00 87.94 297 ASP A CA 1
ATOM 2420 C C . ASP A 1 297 ? -15.171 -9.245 19.447 1.00 87.94 297 ASP A C 1
ATOM 2422 O O . ASP A 1 297 ? -16.184 -8.546 19.490 1.00 87.94 297 ASP A O 1
ATOM 2426 N N . PRO A 1 298 ? -14.033 -8.781 18.899 1.00 92.00 298 PRO A N 1
ATOM 2427 C CA . PRO A 1 298 ? -13.874 -7.409 18.421 1.00 92.00 298 PRO A CA 1
ATOM 2428 C C . PRO A 1 298 ? -14.280 -7.210 16.948 1.00 92.00 298 PRO A C 1
ATOM 2430 O O . PRO A 1 298 ? -13.915 -6.195 16.352 1.00 92.00 298 PRO A O 1
ATOM 2433 N N . SER A 1 299 ? -14.976 -8.167 16.320 1.00 92.06 299 SER A N 1
ATOM 2434 C CA . SER A 1 299 ? -15.316 -8.123 14.885 1.00 92.06 299 SER A CA 1
ATOM 2435 C C . SER A 1 299 ? -15.978 -6.810 14.461 1.00 92.06 299 SER A C 1
ATOM 2437 O O . SER A 1 299 ? -15.614 -6.240 13.432 1.00 92.06 299 SER A O 1
ATOM 2439 N N . GLU A 1 300 ? -16.924 -6.315 15.260 1.00 91.25 300 GLU A N 1
ATOM 2440 C CA . GLU A 1 300 ? -17.648 -5.070 14.980 1.00 91.25 300 GLU A CA 1
ATOM 2441 C C . GLU A 1 300 ? -16.711 -3.854 15.029 1.00 91.25 300 GLU A C 1
ATOM 2443 O O . GLU A 1 300 ? -16.718 -3.033 14.113 1.00 91.25 300 GLU A O 1
ATOM 2448 N N . LEU A 1 301 ? -15.809 -3.789 16.016 1.00 91.06 301 LEU A N 1
ATOM 2449 C CA . LEU A 1 301 ? -14.807 -2.721 16.116 1.00 91.06 301 LEU A CA 1
ATOM 2450 C C . LEU A 1 301 ? -13.862 -2.704 14.912 1.00 91.06 301 LEU A C 1
ATOM 2452 O O . LEU A 1 301 ? -13.533 -1.637 14.397 1.00 91.06 301 LEU A O 1
ATOM 2456 N N . ILE A 1 302 ? -13.445 -3.878 14.426 1.00 93.00 302 ILE A N 1
ATOM 2457 C CA . ILE A 1 302 ? -12.592 -3.984 13.234 1.00 93.00 302 ILE A CA 1
ATOM 2458 C C . ILE A 1 302 ? -13.311 -3.404 12.008 1.00 93.00 302 ILE A C 1
ATOM 2460 O O . ILE A 1 302 ? -12.690 -2.671 11.236 1.00 93.00 302 ILE A O 1
ATOM 2464 N N . GLN A 1 303 ? -14.607 -3.691 11.845 1.00 92.94 303 GLN A N 1
ATOM 2465 C CA . GLN A 1 303 ? -15.422 -3.163 10.745 1.00 92.94 303 GLN A CA 1
ATOM 2466 C C . GLN A 1 303 ? -15.641 -1.649 10.857 1.00 92.94 303 GLN A C 1
ATOM 2468 O O . GLN A 1 303 ? -15.561 -0.940 9.851 1.00 92.94 303 GLN A O 1
ATOM 2473 N N . ILE A 1 304 ? -15.872 -1.136 12.069 1.00 93.06 304 ILE A N 1
ATOM 2474 C CA . ILE A 1 304 ? -15.998 0.305 12.325 1.00 93.06 304 ILE A CA 1
ATOM 2475 C C . ILE A 1 304 ? -14.690 1.013 11.955 1.00 93.06 304 ILE A C 1
ATOM 2477 O O . ILE A 1 304 ? -14.703 1.951 11.160 1.00 93.06 304 ILE A O 1
ATOM 2481 N N . ILE A 1 305 ? -13.551 0.525 12.454 1.00 93.81 305 ILE A N 1
ATOM 2482 C CA . ILE A 1 305 ? -12.229 1.096 12.160 1.00 93.81 305 ILE A CA 1
ATOM 2483 C C . ILE A 1 305 ? -11.924 1.051 10.658 1.00 93.81 305 ILE A C 1
ATOM 2485 O O . ILE A 1 305 ? -11.366 2.000 10.105 1.00 93.81 305 ILE A O 1
ATOM 2489 N N . GLU A 1 306 ? -12.294 -0.032 9.975 1.00 93.06 306 GLU A N 1
ATOM 2490 C CA . GLU A 1 306 ? -12.150 -0.157 8.524 1.00 93.06 306 GLU A CA 1
ATOM 2491 C C . GLU A 1 306 ? -12.993 0.870 7.769 1.00 93.06 306 GLU A C 1
ATOM 2493 O O . GLU A 1 306 ? -12.477 1.548 6.881 1.00 93.06 306 GLU A O 1
ATOM 2498 N N . THR A 1 307 ? -14.248 1.047 8.172 1.00 93.69 307 THR A N 1
ATOM 2499 C CA . THR A 1 307 ? -15.150 2.045 7.590 1.00 93.69 307 THR A CA 1
ATOM 2500 C C . THR A 1 307 ? -14.592 3.455 7.776 1.00 93.69 307 THR A C 1
ATOM 2502 O O . THR A 1 307 ? -14.481 4.203 6.807 1.00 93.69 307 THR A O 1
ATOM 2505 N N . VAL A 1 308 ? -14.153 3.803 8.989 1.00 94.50 308 VAL A N 1
ATOM 2506 C CA . VAL A 1 308 ? -13.544 5.111 9.281 1.00 94.50 308 VAL A CA 1
ATOM 2507 C C . VAL A 1 308 ? -12.261 5.307 8.472 1.00 94.50 308 VAL A C 1
ATOM 2509 O O . VAL A 1 308 ? -12.060 6.376 7.906 1.00 94.50 308 VAL A O 1
ATOM 2512 N N . SER A 1 309 ? -11.426 4.273 8.331 1.00 92.38 309 SER A N 1
ATOM 2513 C CA . SER A 1 309 ? -10.202 4.338 7.519 1.00 92.38 309 SER A CA 1
ATOM 2514 C C . SER A 1 309 ? -10.501 4.634 6.045 1.00 92.38 309 SER A C 1
ATOM 2516 O O . SER A 1 309 ? -9.825 5.462 5.434 1.00 92.38 309 SER A O 1
ATOM 2518 N N . ILE A 1 310 ? -11.527 3.988 5.475 1.00 90.38 310 ILE A N 1
ATOM 2519 C CA . ILE A 1 310 ? -11.979 4.225 4.096 1.00 90.38 310 ILE A CA 1
ATOM 2520 C C . ILE A 1 310 ? -12.488 5.659 3.948 1.00 90.38 310 ILE A C 1
ATOM 2522 O O . ILE A 1 310 ? -12.094 6.358 3.017 1.00 90.38 310 ILE A O 1
ATOM 2526 N N . ILE A 1 311 ? -13.313 6.121 4.887 1.00 92.69 311 ILE A N 1
ATOM 2527 C CA . ILE A 1 311 ? -13.843 7.487 4.887 1.00 92.69 311 ILE A CA 1
ATOM 2528 C C . ILE A 1 311 ? -12.707 8.511 4.967 1.00 92.69 311 ILE A C 1
ATOM 2530 O O . ILE A 1 311 ? -12.673 9.451 4.174 1.00 92.69 311 ILE A O 1
ATOM 2534 N N . MET A 1 312 ? -11.738 8.308 5.863 1.00 93.50 312 MET A N 1
ATOM 2535 C CA . MET A 1 312 ? -10.583 9.196 5.980 1.00 93.50 312 MET A CA 1
ATOM 2536 C C . MET A 1 312 ? -9.757 9.246 4.691 1.00 93.50 312 MET A C 1
ATOM 2538 O O . MET A 1 312 ? -9.251 10.306 4.320 1.00 93.50 312 MET A O 1
ATOM 2542 N N . PHE A 1 313 ? -9.642 8.121 3.983 1.00 89.44 313 PHE A N 1
ATOM 2543 C CA . PHE A 1 313 ? -8.966 8.059 2.691 1.00 89.44 313 PHE A CA 1
ATOM 2544 C C . PHE A 1 313 ? -9.742 8.805 1.594 1.00 89.44 313 PHE A C 1
ATOM 2546 O O . PHE A 1 313 ? -9.143 9.561 0.833 1.00 89.44 313 PHE A O 1
ATOM 2553 N N . LEU A 1 314 ? -11.069 8.650 1.534 1.00 88.31 314 LEU A N 1
ATOM 2554 C CA . LEU A 1 314 ? -11.933 9.357 0.576 1.00 88.31 314 LEU A CA 1
ATOM 2555 C C . LEU A 1 314 ? -11.927 10.874 0.788 1.00 88.31 314 LEU A C 1
ATOM 2557 O O . LEU A 1 314 ? -11.994 11.635 -0.174 1.00 88.31 314 LEU A O 1
ATOM 2561 N N . LEU A 1 315 ? -11.830 11.310 2.043 1.00 91.12 315 LEU A N 1
ATOM 2562 C CA . LEU A 1 315 ? -11.802 12.721 2.417 1.00 91.12 315 LEU A CA 1
ATOM 2563 C C . LEU A 1 315 ? -10.427 13.372 2.248 1.00 91.12 315 LEU A C 1
ATOM 2565 O O . LEU A 1 315 ? -10.345 14.593 2.344 1.00 91.12 315 LEU A O 1
ATOM 2569 N N . LEU A 1 316 ? -9.372 12.607 1.948 1.00 89.69 316 LEU A N 1
ATOM 2570 C CA . LEU A 1 316 ? -8.007 13.114 1.790 1.00 89.69 316 LEU A CA 1
ATOM 2571 C C . LEU A 1 316 ? -7.906 14.359 0.875 1.00 89.69 316 LEU A C 1
ATOM 2573 O O . LEU A 1 316 ? -7.222 15.307 1.265 1.00 89.69 316 LEU A O 1
ATOM 2577 N N . PRO A 1 317 ? -8.611 14.446 -0.276 1.00 87.25 317 PRO A N 1
ATOM 2578 C CA . PRO A 1 317 ? -8.594 15.649 -1.111 1.00 87.25 317 PRO A CA 1
ATOM 2579 C C . PRO A 1 317 ? -9.194 16.894 -0.453 1.00 87.25 317 PRO A C 1
ATOM 2581 O O . PRO A 1 317 ? -8.856 18.008 -0.835 1.00 87.25 317 PRO A O 1
ATOM 2584 N N . SER A 1 318 ? -10.083 16.715 0.525 1.00 86.62 318 SER A N 1
ATOM 2585 C CA . SER A 1 318 ? -10.769 17.809 1.227 1.00 86.62 318 SER A CA 1
ATOM 2586 C C . SER A 1 318 ? -9.937 18.398 2.369 1.00 86.62 318 SER A C 1
ATOM 2588 O O . SER A 1 318 ? -10.316 19.421 2.925 1.00 86.62 318 SER A O 1
ATOM 2590 N N . VAL A 1 319 ? -8.827 17.748 2.732 1.00 85.56 319 VAL A N 1
ATOM 2591 C CA . VAL A 1 319 ? -7.903 18.178 3.797 1.00 85.56 319 VAL A CA 1
ATOM 2592 C C . VAL A 1 319 ? -6.811 19.119 3.261 1.00 85.56 319 VAL A C 1
ATOM 2594 O O . VAL A 1 319 ? -6.134 19.796 4.038 1.00 85.56 319 VAL A O 1
ATOM 2597 N N . SER A 1 320 ? -6.607 19.112 1.938 1.00 71.38 320 SER A N 1
ATOM 2598 C CA . SER A 1 320 ? -5.546 19.839 1.231 1.00 71.38 320 SER A CA 1
ATOM 2599 C C . SER A 1 320 ? -5.745 21.344 1.165 1.00 71.38 320 SER A C 1
ATOM 2601 O O . SER A 1 320 ? -6.897 21.806 1.041 1.00 71.38 320 SER A O 1
#

Organism: Flavonifractor plautii (NCBI:txid292800)

Radius of gyration: 26.39 Å; chains: 1; bounding box: 66×58×69 Å